Protein AF-A0A5J4ZF12-F1 (afdb_monomer_lite)

Radius of gyration: 21.11 Å; chains: 1; bounding box: 53×39×51 Å

Structure (mmCIF, N/CA/C/O backbone):
data_AF-A0A5J4ZF12-F1
#
_entry.id   AF-A0A5J4ZF12-F1
#
loop_
_atom_site.group_PDB
_atom_site.id
_atom_site.type_symbol
_atom_site.label_atom_id
_atom_site.label_alt_id
_atom_site.label_comp_id
_atom_site.label_asym_id
_atom_site.label_entity_id
_atom_site.label_seq_id
_atom_site.pdbx_PDB_ins_code
_atom_site.Cartn_x
_atom_site.Cartn_y
_atom_site.Cartn_z
_atom_site.occupancy
_atom_site.B_iso_or_equiv
_atom_site.auth_seq_id
_atom_site.auth_comp_id
_atom_site.auth_asym_id
_atom_site.auth_atom_id
_atom_site.pdbx_PDB_model_num
ATOM 1 N N . MET A 1 1 ? -0.974 2.288 -2.955 1.00 42.09 1 MET A N 1
ATOM 2 C CA . MET A 1 1 ? -1.111 1.295 -4.048 1.00 42.09 1 MET A CA 1
ATOM 3 C C . MET A 1 1 ? -2.000 1.738 -5.215 1.00 42.09 1 MET A C 1
ATOM 5 O O . MET A 1 1 ? -2.056 1.012 -6.190 1.00 42.09 1 MET A O 1
ATOM 9 N N . ALA A 1 2 ? -2.602 2.937 -5.208 1.00 46.31 2 ALA A N 1
ATOM 10 C CA . ALA A 1 2 ? -3.268 3.506 -6.394 1.00 46.31 2 ALA A CA 1
ATOM 11 C C . ALA A 1 2 ? -2.294 4.166 -7.403 1.00 46.31 2 ALA A C 1
ATOM 13 O O . ALA A 1 2 ? -2.725 4.710 -8.410 1.00 46.31 2 ALA A O 1
ATOM 14 N N . GLY A 1 3 ? -0.983 4.147 -7.119 1.00 51.94 3 GLY A N 1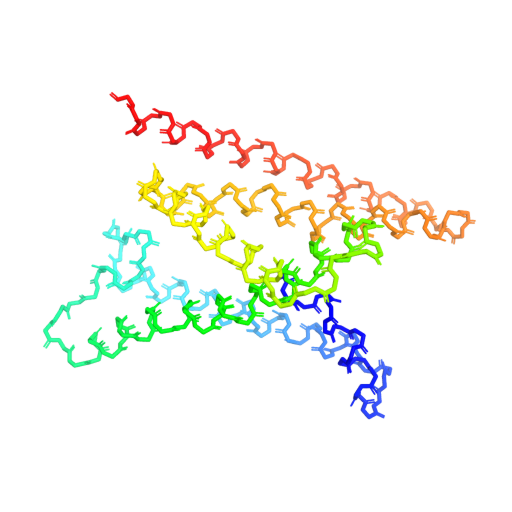
ATOM 15 C CA . GLY A 1 3 ? 0.055 4.816 -7.912 1.00 51.94 3 GLY A CA 1
ATOM 16 C C . GLY A 1 3 ? 0.398 4.110 -9.226 1.00 51.94 3 GLY A C 1
ATOM 17 O O . GLY A 1 3 ? 0.640 4.764 -10.230 1.00 51.94 3 GLY A O 1
ATOM 18 N N . HIS A 1 4 ? 0.380 2.775 -9.249 1.00 58.69 4 HIS A N 1
ATOM 19 C CA . HIS A 1 4 ? 0.923 2.008 -10.377 1.00 58.69 4 HIS A CA 1
ATOM 20 C C . HIS A 1 4 ? 0.157 2.215 -11.690 1.00 58.69 4 HIS A C 1
ATOM 22 O O . HIS A 1 4 ? 0.774 2.227 -12.749 1.00 58.69 4 HIS A O 1
ATOM 28 N N . SER A 1 5 ? -1.157 2.444 -11.631 1.00 55.12 5 SER A N 1
ATOM 29 C CA . SER A 1 5 ? -1.977 2.760 -12.809 1.00 55.12 5 SER A CA 1
ATOM 30 C C . SER A 1 5 ? -1.885 4.226 -13.239 1.00 55.12 5 SER A C 1
ATOM 32 O O . SER A 1 5 ? -2.131 4.543 -14.400 1.00 55.12 5 SER A O 1
ATOM 34 N N . VAL A 1 6 ? -1.512 5.134 -12.331 1.00 63.38 6 VAL A N 1
ATOM 35 C CA . VAL A 1 6 ? -1.336 6.560 -12.649 1.00 63.38 6 VAL A CA 1
ATOM 36 C C . VAL A 1 6 ? 0.095 6.898 -13.046 1.00 63.38 6 VAL A C 1
ATOM 38 O O . VAL A 1 6 ? 0.307 7.922 -13.681 1.00 63.38 6 VAL A O 1
ATOM 41 N N . PHE A 1 7 ? 1.076 6.046 -12.741 1.00 68.88 7 PHE A N 1
ATOM 42 C CA . PHE A 1 7 ? 2.478 6.252 -13.106 1.00 68.88 7 PHE A CA 1
ATOM 43 C C . PHE A 1 7 ? 2.702 6.481 -14.609 1.00 68.88 7 PHE A C 1
ATOM 45 O O . PHE A 1 7 ? 3.402 7.446 -14.922 1.00 68.88 7 PHE A O 1
ATOM 52 N N . PRO A 1 8 ? 2.070 5.724 -15.532 1.00 65.62 8 PRO A N 1
ATOM 53 C CA . PRO A 1 8 ? 2.167 6.003 -16.965 1.00 65.62 8 PRO A CA 1
ATOM 54 C C . PRO A 1 8 ? 1.526 7.342 -17.350 1.00 65.62 8 PRO A C 1
ATOM 56 O O . PRO A 1 8 ? 2.101 8.100 -18.126 1.00 65.62 8 PRO A O 1
ATOM 59 N N . ASN A 1 9 ? 0.370 7.677 -16.766 1.00 67.81 9 ASN A N 1
ATOM 60 C CA . ASN A 1 9 ? -0.319 8.947 -17.025 1.00 67.81 9 ASN A CA 1
ATOM 61 C C . ASN A 1 9 ? 0.473 10.159 -16.511 1.00 67.81 9 ASN A C 1
ATOM 63 O O . ASN A 1 9 ? 0.557 11.175 -17.196 1.00 67.81 9 ASN A O 1
ATOM 67 N N . ILE A 1 10 ? 1.086 10.048 -15.329 1.00 74.75 10 ILE A N 1
ATOM 68 C CA . ILE A 1 10 ? 1.960 11.075 -14.747 1.00 74.75 10 ILE A CA 1
ATOM 69 C C . ILE A 1 10 ? 3.237 11.227 -15.582 1.00 74.75 10 ILE A C 1
ATOM 71 O O . ILE A 1 10 ? 3.660 12.353 -15.822 1.00 74.75 10 ILE A O 1
ATOM 75 N N . TYR A 1 11 ? 3.826 10.123 -16.057 1.00 71.50 11 TYR A N 1
ATOM 76 C CA . TYR A 1 11 ? 4.976 10.163 -16.966 1.00 71.50 11 TYR A CA 1
ATOM 77 C C . TYR A 1 11 ? 4.620 10.869 -18.281 1.00 71.50 11 TYR A C 1
ATOM 79 O O . TYR A 1 11 ? 5.330 11.774 -18.705 1.00 71.50 11 TYR A O 1
ATOM 87 N N . SER A 1 12 ? 3.478 10.518 -18.882 1.00 72.69 12 SER A N 1
ATOM 88 C CA . SER A 1 12 ? 3.003 11.123 -20.132 1.00 72.69 12 SER A CA 1
ATOM 89 C C . SER A 1 12 ? 2.579 12.588 -19.986 1.00 72.69 12 SER A C 1
ATOM 91 O O . SER A 1 12 ? 2.599 13.320 -20.970 1.00 72.69 12 SER A O 1
ATOM 93 N N . SER A 1 13 ? 2.172 13.015 -18.787 1.00 78.50 13 SER A N 1
ATOM 94 C CA . SER A 1 13 ? 1.766 14.400 -18.502 1.00 78.50 13 SER A CA 1
ATOM 95 C C . SER A 1 13 ? 2.939 15.288 -18.068 1.00 78.50 13 SER A C 1
ATOM 97 O O . SER A 1 13 ? 2.760 16.488 -17.859 1.00 78.50 13 SER A O 1
ATOM 99 N N . MET A 1 14 ? 4.138 14.722 -17.890 1.00 77.50 14 MET A N 1
ATOM 100 C CA . MET A 1 14 ? 5.315 15.464 -17.451 1.00 77.50 14 MET A CA 1
ATOM 101 C C . MET A 1 14 ? 5.925 16.248 -18.615 1.00 77.50 14 MET A C 1
ATOM 103 O O . MET A 1 14 ? 6.244 15.681 -19.656 1.00 77.50 14 MET A O 1
ATOM 107 N N . LYS A 1 15 ? 6.149 17.554 -18.411 1.00 79.19 15 LYS A N 1
ATOM 108 C CA . LYS A 1 15 ? 6.807 18.423 -19.403 1.00 79.19 15 LYS A CA 1
ATOM 109 C C . LYS A 1 15 ? 8.216 17.932 -19.760 1.00 79.19 15 LYS A C 1
ATOM 111 O O . LYS A 1 15 ? 8.648 18.112 -20.891 1.00 79.19 15 LYS A O 1
ATOM 116 N N . GLU A 1 16 ? 8.909 17.304 -18.808 1.00 83.12 16 GLU A N 1
ATOM 117 C CA . GLU A 1 16 ? 10.254 16.763 -19.000 1.00 83.12 16 GLU A CA 1
ATOM 118 C C . GLU A 1 16 ? 10.376 15.357 -18.369 1.00 83.12 16 GLU A C 1
ATOM 120 O O . GLU A 1 16 ? 10.652 15.225 -17.173 1.00 83.12 16 GLU A O 1
ATOM 125 N N . PRO A 1 17 ? 10.145 14.278 -19.147 1.00 78.44 17 PRO A N 1
ATOM 126 C CA . PRO A 1 17 ? 10.067 12.907 -18.624 1.00 78.44 17 PRO A CA 1
ATOM 127 C C . PRO A 1 17 ? 11.384 12.361 -18.049 1.00 78.44 17 PRO A C 1
ATOM 129 O O . PRO A 1 17 ? 11.375 11.379 -17.306 1.00 78.44 17 PRO A O 1
ATOM 132 N N . SER A 1 18 ? 12.524 12.987 -18.359 1.00 77.75 18 SER A N 1
ATOM 133 C CA . SER A 1 18 ? 13.837 12.625 -17.805 1.00 77.75 18 SER A CA 1
ATOM 134 C C . SER A 1 18 ? 13.946 12.901 -16.300 1.00 77.75 18 SER A C 1
ATOM 136 O O . SER A 1 18 ? 14.711 12.227 -15.613 1.00 77.75 18 SER A O 1
ATOM 138 N N . GLN A 1 19 ? 13.150 13.833 -15.760 1.00 80.69 19 GLN A N 1
ATOM 139 C CA . GLN A 1 19 ? 13.135 14.166 -14.330 1.00 80.69 19 GLN A CA 1
ATOM 140 C C . GLN A 1 19 ? 12.225 13.248 -13.494 1.00 80.69 19 GLN A C 1
ATOM 142 O O . GLN A 1 19 ? 12.185 13.362 -12.266 1.00 80.69 19 GLN A O 1
ATOM 147 N N . TYR A 1 20 ? 11.515 12.311 -14.132 1.00 76.75 20 TYR A N 1
ATOM 148 C CA . TYR A 1 20 ? 10.555 11.415 -13.485 1.00 76.75 20 TYR A CA 1
ATOM 149 C C . TYR A 1 20 ? 11.107 10.684 -12.240 1.00 76.75 20 TYR A C 1
ATOM 151 O O . TYR A 1 20 ? 10.434 10.701 -11.204 1.00 76.75 20 TYR A O 1
ATOM 159 N N . PRO A 1 21 ? 12.331 10.107 -12.255 1.00 78.94 21 PRO A N 1
ATOM 160 C CA . PRO A 1 21 ? 12.884 9.430 -11.080 1.00 78.94 21 PRO A CA 1
ATOM 161 C C . PRO A 1 21 ? 13.130 10.380 -9.900 1.00 78.94 21 PRO A C 1
ATOM 163 O O . PRO A 1 21 ? 12.855 10.020 -8.757 1.00 78.94 21 PRO A O 1
ATOM 166 N N . SER A 1 22 ? 13.596 11.605 -10.167 1.00 77.69 22 SER A N 1
ATOM 167 C CA . SER A 1 22 ? 13.873 12.616 -9.138 1.00 77.69 22 SER A CA 1
ATOM 168 C C . SER A 1 22 ? 12.589 13.131 -8.487 1.00 77.69 22 SER A C 1
ATOM 170 O O . SER A 1 22 ? 12.534 13.291 -7.265 1.00 77.69 22 SER A O 1
ATOM 172 N N . VAL A 1 23 ? 11.531 13.336 -9.281 1.00 84.38 23 VAL A N 1
ATOM 173 C CA . VAL A 1 23 ? 10.207 13.738 -8.778 1.00 84.38 23 VAL A CA 1
ATOM 174 C C . VAL A 1 23 ? 9.597 12.631 -7.919 1.00 84.38 23 VAL A C 1
ATOM 176 O O . VAL A 1 23 ? 9.089 12.913 -6.831 1.00 84.38 23 VAL A O 1
ATOM 179 N N . LEU A 1 24 ? 9.688 11.370 -8.360 1.00 81.75 24 LEU A N 1
ATOM 180 C CA . LEU A 1 24 ? 9.241 10.226 -7.566 1.00 81.75 24 LEU A CA 1
ATOM 181 C C . LEU A 1 24 ? 9.999 10.135 -6.241 1.00 81.75 24 LEU A C 1
ATOM 183 O O . LEU A 1 24 ? 9.365 10.061 -5.191 1.00 81.75 24 LEU A O 1
ATOM 187 N N . LEU A 1 25 ? 11.335 10.180 -6.277 1.00 82.12 25 LEU A N 1
ATOM 188 C CA . LEU A 1 25 ? 12.165 10.073 -5.079 1.00 82.12 25 LEU A CA 1
ATOM 189 C C . LEU A 1 25 ? 11.843 11.185 -4.076 1.00 82.12 25 LEU A C 1
ATOM 191 O O . LEU A 1 25 ? 11.604 10.900 -2.904 1.00 82.12 25 LEU A O 1
ATOM 195 N N . THR A 1 26 ? 11.755 12.430 -4.545 1.00 84.06 26 THR A N 1
ATOM 196 C CA . THR A 1 26 ? 11.392 13.578 -3.702 1.00 84.06 26 THR A CA 1
ATOM 197 C C . THR A 1 26 ? 10.010 13.376 -3.083 1.00 84.06 26 THR A C 1
ATOM 199 O O . THR A 1 26 ? 9.855 13.493 -1.872 1.00 84.06 26 THR A O 1
ATOM 202 N N . SER A 1 27 ? 9.019 12.971 -3.883 1.00 83.31 27 SER A N 1
ATOM 203 C CA . SER A 1 27 ? 7.650 12.735 -3.406 1.00 83.31 27 SER A CA 1
ATOM 204 C C . SER A 1 27 ? 7.579 11.628 -2.349 1.00 83.31 27 SER A C 1
ATOM 206 O O . SER A 1 27 ? 6.869 11.769 -1.349 1.00 83.31 27 SER A O 1
ATOM 208 N N . PHE A 1 28 ? 8.322 10.532 -2.538 1.00 83.38 28 PHE A N 1
ATOM 209 C CA . PHE A 1 28 ? 8.395 9.435 -1.572 1.00 83.38 28 PHE A CA 1
ATOM 210 C C . PHE A 1 28 ? 9.081 9.860 -0.273 1.00 83.38 28 PHE A C 1
ATOM 212 O O . PHE A 1 28 ? 8.546 9.579 0.799 1.00 83.38 28 PHE A O 1
ATOM 219 N N . ILE A 1 29 ? 10.213 10.568 -0.352 1.00 85.25 29 ILE A N 1
ATOM 220 C CA . ILE A 1 29 ? 10.928 11.076 0.828 1.00 85.25 29 ILE A CA 1
ATOM 221 C C . ILE A 1 29 ? 10.043 12.054 1.602 1.00 85.25 29 ILE A C 1
ATOM 223 O O . ILE A 1 29 ? 9.867 11.901 2.810 1.00 85.25 29 ILE A O 1
ATOM 227 N N . THR A 1 30 ? 9.419 13.016 0.920 1.00 87.94 30 THR A N 1
ATOM 228 C CA . THR A 1 30 ? 8.506 13.972 1.557 1.00 87.94 30 THR A CA 1
ATOM 229 C C . THR A 1 30 ? 7.328 13.261 2.223 1.00 87.94 30 THR A C 1
ATOM 231 O O . THR A 1 30 ? 7.007 13.556 3.372 1.00 87.94 30 THR A O 1
ATOM 234 N N . SER A 1 31 ? 6.715 12.277 1.556 1.00 84.62 31 SER A N 1
ATOM 235 C CA . SER A 1 31 ? 5.614 11.495 2.138 1.00 84.62 31 SER A CA 1
ATOM 236 C C . SER A 1 31 ? 6.060 10.698 3.366 1.00 84.62 31 SER A C 1
ATOM 238 O O . SER A 1 31 ? 5.344 10.649 4.364 1.00 84.62 31 SER A O 1
ATOM 240 N N . MET A 1 32 ? 7.253 10.100 3.317 1.00 86.25 32 MET A N 1
ATOM 241 C CA . MET A 1 32 ? 7.833 9.342 4.426 1.00 86.25 32 MET A CA 1
ATOM 242 C C . MET A 1 32 ? 8.076 10.236 5.645 1.00 86.25 32 MET A C 1
ATOM 244 O O . MET A 1 32 ? 7.667 9.876 6.750 1.00 86.25 32 MET A O 1
ATOM 248 N N . LEU A 1 33 ? 8.647 11.427 5.445 1.00 90.38 33 LEU A N 1
ATOM 249 C CA . LEU A 1 33 ? 8.856 12.406 6.514 1.00 90.38 33 LEU A CA 1
ATOM 250 C C . LEU A 1 33 ? 7.533 12.873 7.125 1.00 90.38 33 LEU A C 1
ATOM 252 O O . LEU A 1 33 ? 7.402 12.903 8.347 1.00 90.38 33 LEU A O 1
ATOM 256 N N . LEU A 1 34 ? 6.534 13.181 6.292 1.00 86.69 34 LEU A N 1
ATOM 257 C CA . LEU A 1 34 ? 5.215 13.605 6.761 1.00 86.69 34 LEU A CA 1
ATOM 258 C C . LEU A 1 34 ? 4.521 12.508 7.575 1.00 86.69 34 LEU A C 1
ATOM 260 O O . LEU A 1 34 ? 4.053 12.774 8.681 1.00 86.69 34 LEU A O 1
ATOM 264 N N . TYR A 1 35 ? 4.475 11.270 7.075 1.00 82.06 35 TYR A N 1
ATOM 265 C CA . TYR A 1 35 ? 3.834 10.165 7.794 1.00 82.06 35 TYR A CA 1
ATOM 266 C C . TYR A 1 35 ? 4.570 9.796 9.080 1.00 82.06 35 TYR A C 1
ATOM 268 O O . TYR A 1 35 ? 3.923 9.548 10.098 1.00 82.06 35 TYR A O 1
ATOM 276 N N . THR A 1 36 ? 5.903 9.819 9.066 1.00 85.50 36 THR A N 1
ATOM 277 C CA . THR A 1 36 ? 6.714 9.574 10.264 1.00 85.50 36 THR A CA 1
ATOM 278 C C . THR A 1 36 ? 6.500 10.677 11.297 1.00 85.50 36 THR A C 1
ATOM 280 O O . THR A 1 36 ? 6.247 10.379 12.461 1.00 85.50 36 THR A O 1
ATOM 283 N N . GLY A 1 37 ? 6.514 11.946 10.876 1.00 87.38 37 GLY A N 1
ATOM 284 C CA . GLY A 1 37 ? 6.258 13.088 11.751 1.00 87.38 37 GLY A CA 1
ATOM 285 C C . GLY A 1 37 ? 4.873 13.027 12.394 1.00 87.38 37 GLY A C 1
ATOM 286 O O . GLY A 1 37 ? 4.753 13.157 13.609 1.00 87.38 37 GLY A O 1
ATOM 287 N N . VAL A 1 38 ? 3.831 12.737 11.608 1.00 84.44 38 VAL A N 1
ATOM 288 C CA . VAL A 1 38 ? 2.467 12.539 12.130 1.00 84.44 38 VAL A CA 1
ATOM 289 C C . VAL A 1 38 ? 2.411 11.365 13.111 1.00 84.44 38 VAL A C 1
ATOM 291 O O . VAL A 1 38 ? 1.760 11.479 14.147 1.00 84.44 38 VAL A O 1
ATOM 294 N N . GLY A 1 39 ? 3.112 10.263 12.828 1.00 80.31 39 GLY A N 1
ATOM 295 C CA . GLY A 1 39 ? 3.199 9.109 13.724 1.00 80.31 39 GLY A CA 1
ATOM 296 C C . GLY A 1 39 ? 3.856 9.444 15.066 1.00 80.31 39 GLY A C 1
ATOM 297 O O . GLY A 1 39 ? 3.295 9.127 16.114 1.00 80.31 39 GLY A O 1
ATOM 298 N N . ILE A 1 40 ? 4.998 10.139 15.042 1.00 83.56 40 ILE A N 1
ATOM 299 C CA . ILE A 1 40 ? 5.718 10.574 16.248 1.00 83.56 40 ILE A CA 1
ATOM 300 C C . ILE A 1 40 ? 4.854 11.540 17.062 1.00 83.56 40 ILE A C 1
ATOM 302 O O . ILE A 1 40 ? 4.643 11.317 18.253 1.00 83.56 40 ILE A O 1
ATOM 306 N N . CYS A 1 41 ? 4.296 12.575 16.429 1.00 81.75 41 CYS A N 1
ATOM 307 C CA . CYS A 1 41 ? 3.417 13.533 17.100 1.00 81.75 41 CYS A CA 1
ATOM 308 C C . CYS A 1 41 ? 2.173 12.854 17.690 1.00 81.75 41 CYS A C 1
ATOM 310 O O . CYS A 1 41 ? 1.788 13.148 18.819 1.00 81.75 41 CYS A O 1
ATOM 312 N N . GLY A 1 42 ? 1.561 11.918 16.958 1.00 73.50 42 GLY A N 1
ATOM 313 C CA . GLY A 1 42 ? 0.409 11.151 17.429 1.00 73.50 42 GLY A CA 1
ATOM 314 C C . GLY A 1 42 ? 0.736 10.280 18.644 1.00 73.50 42 GLY A C 1
ATOM 315 O O . GLY A 1 42 ? -0.038 10.256 19.601 1.00 73.50 42 GLY A O 1
ATOM 316 N N . PHE A 1 43 ? 1.897 9.618 18.643 1.00 74.94 43 PHE A N 1
ATOM 317 C CA . PHE A 1 43 ? 2.365 8.835 19.787 1.00 74.94 43 PHE A CA 1
ATOM 318 C C . PHE A 1 43 ? 2.657 9.720 21.006 1.00 74.94 43 PHE A C 1
ATOM 320 O O . PHE A 1 43 ? 2.214 9.404 22.106 1.00 74.94 43 PHE A O 1
ATOM 327 N N . LEU A 1 44 ? 3.330 10.860 20.815 1.00 77.94 44 LEU A N 1
ATOM 328 C CA . LEU A 1 44 ? 3.594 11.821 21.893 1.00 77.94 44 LEU A CA 1
ATOM 329 C C . LEU A 1 44 ? 2.300 12.408 22.483 1.00 77.94 44 LEU A C 1
ATOM 331 O O . LEU A 1 44 ? 2.235 12.662 23.681 1.00 77.94 44 LEU A O 1
ATOM 335 N N . MET A 1 45 ? 1.263 12.597 21.662 1.00 70.38 45 MET A N 1
ATOM 336 C CA . MET A 1 45 ? -0.008 13.196 22.080 1.00 70.38 45 MET A CA 1
ATOM 337 C C . MET A 1 45 ? -0.921 12.236 22.866 1.00 70.38 45 MET A C 1
ATOM 339 O O . MET A 1 45 ? -1.639 12.685 23.758 1.00 70.38 45 MET A O 1
ATOM 343 N N . PHE A 1 46 ? -0.926 10.935 22.551 1.00 67.25 46 PHE A N 1
ATOM 344 C CA . PHE A 1 46 ? -1.839 9.952 23.167 1.00 67.25 46 PHE A CA 1
ATOM 345 C C . PHE A 1 46 ? -1.145 8.890 24.039 1.00 67.25 46 PHE A C 1
ATOM 347 O O . PHE A 1 46 ? -1.819 8.161 24.776 1.00 67.25 46 PHE A O 1
ATOM 354 N N . GLY A 1 47 ? 0.186 8.804 23.985 1.00 69.06 47 GLY A N 1
ATOM 355 C CA . GLY A 1 47 ? 1.002 7.878 24.771 1.00 69.06 47 GLY A CA 1
ATOM 356 C C . GLY A 1 47 ? 0.573 6.411 24.632 1.00 69.06 47 GLY A C 1
ATOM 357 O O . GLY A 1 47 ? 0.083 5.970 23.589 1.00 69.06 47 GLY A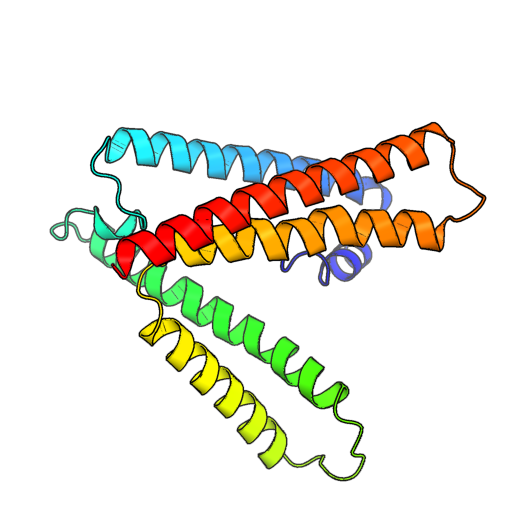 O 1
ATOM 358 N N . ASN A 1 48 ? 0.693 5.650 25.725 1.00 59.41 48 ASN A N 1
ATOM 359 C CA . ASN A 1 48 ? 0.317 4.228 25.791 1.00 59.41 48 ASN A CA 1
ATOM 360 C C . ASN A 1 48 ? -1.194 3.950 25.681 1.00 59.41 48 ASN A C 1
ATOM 362 O O . ASN A 1 48 ? -1.590 2.791 25.616 1.00 59.41 48 ASN A O 1
ATOM 366 N N . SER A 1 49 ? -2.052 4.976 25.647 1.00 56.19 49 SER A N 1
ATOM 367 C CA . SER A 1 49 ? -3.499 4.791 25.452 1.00 56.19 49 SER A CA 1
ATOM 368 C C . SER A 1 49 ? -3.907 4.769 23.975 1.00 56.19 49 SER A C 1
ATOM 370 O O . SER A 1 49 ? -5.099 4.706 23.684 1.00 56.19 49 SER A O 1
ATOM 372 N N . THR A 1 50 ? -2.954 4.832 23.033 1.00 58.09 50 THR A N 1
ATOM 373 C CA . THR A 1 50 ? -3.195 4.872 21.578 1.00 58.09 50 THR A CA 1
ATOM 374 C C . THR A 1 50 ? -4.001 3.661 21.091 1.00 58.09 50 THR A C 1
ATOM 376 O O . THR A 1 50 ? -3.489 2.550 21.006 1.00 58.09 50 THR A O 1
ATOM 379 N N . LYS A 1 51 ? -5.283 3.870 20.757 1.00 59.28 51 LYS A N 1
ATOM 380 C CA . LYS A 1 51 ? -6.113 2.862 20.079 1.00 59.28 51 LYS A CA 1
ATOM 381 C C . LYS A 1 51 ? -5.761 2.805 18.590 1.00 59.28 51 LYS A C 1
ATOM 383 O O . LYS A 1 51 ? -5.260 3.781 18.040 1.00 59.28 51 LYS A O 1
ATOM 388 N N . SER A 1 52 ? -6.113 1.704 17.920 1.00 57.38 52 SER A N 1
ATOM 389 C CA . SER A 1 52 ? -5.842 1.426 16.492 1.00 57.38 52 SER A CA 1
ATOM 390 C C . SER A 1 52 ? -6.307 2.511 15.506 1.00 57.38 52 SER A C 1
ATOM 392 O O . SER A 1 52 ? -5.947 2.485 14.333 1.00 57.38 52 SER A O 1
ATOM 394 N N . GLN A 1 53 ? -7.124 3.464 15.960 1.00 56.34 53 GLN A N 1
ATOM 395 C CA . GLN A 1 53 ? -7.500 4.664 15.223 1.00 56.34 53 GLN A CA 1
ATOM 396 C C . GLN A 1 53 ? -7.243 5.903 16.089 1.00 56.34 53 GLN A C 1
ATOM 398 O O . GLN A 1 53 ? -7.846 6.052 17.154 1.00 56.34 53 GLN A O 1
ATOM 403 N N . PHE A 1 54 ? -6.419 6.833 15.592 1.00 53.88 54 PHE A N 1
ATOM 404 C CA . PHE A 1 54 ? -6.118 8.115 16.252 1.00 53.88 54 PHE A CA 1
ATOM 405 C C . PHE A 1 54 ? -7.383 8.909 16.617 1.00 53.88 54 PHE A C 1
ATOM 407 O O . PHE A 1 54 ? -7.462 9.526 17.677 1.00 53.88 54 PHE A O 1
ATOM 414 N N . THR A 1 55 ? -8.413 8.846 15.769 1.00 56.53 55 THR A N 1
ATOM 415 C CA . THR A 1 55 ? -9.693 9.533 15.982 1.00 56.53 55 THR A CA 1
ATOM 416 C C . THR A 1 55 ? -10.454 9.023 17.212 1.00 56.53 55 THR A C 1
ATOM 418 O O . THR A 1 55 ? -11.176 9.799 17.833 1.00 56.53 55 THR A O 1
ATOM 421 N N . LEU A 1 56 ? -10.275 7.760 17.622 1.00 54.28 56 LEU A N 1
ATOM 422 C CA . LEU A 1 56 ? -10.995 7.196 18.771 1.00 54.28 56 LEU A CA 1
ATOM 423 C C . LEU A 1 56 ? -10.507 7.742 20.125 1.00 54.28 56 LEU A C 1
ATOM 425 O O . LEU A 1 56 ? -11.251 7.673 21.102 1.00 54.28 56 LEU A O 1
ATOM 429 N N . ASN A 1 57 ? -9.287 8.284 20.183 1.00 53.16 57 ASN A N 1
ATOM 430 C CA . ASN A 1 57 ? -8.706 8.877 21.392 1.00 53.16 57 ASN A CA 1
ATOM 431 C C . ASN A 1 57 ? -8.896 10.391 21.505 1.00 53.16 57 ASN A C 1
ATOM 433 O O . ASN A 1 57 ? -8.525 10.987 22.516 1.00 53.16 57 ASN A O 1
ATOM 437 N N . MET A 1 58 ? -9.465 11.038 20.487 1.00 57.03 58 MET A N 1
ATOM 438 C CA . MET A 1 58 ? -9.607 12.488 20.490 1.00 57.03 58 MET A CA 1
ATOM 439 C C . MET A 1 58 ? -10.698 12.932 21.490 1.00 57.03 58 MET A C 1
ATOM 441 O O . MET A 1 58 ? -11.810 12.393 21.464 1.00 57.03 58 MET A O 1
ATOM 445 N N . PRO A 1 59 ? -10.434 13.916 22.374 1.00 54.34 59 PRO A N 1
ATOM 446 C CA . PRO A 1 59 ? -11.422 14.391 23.338 1.00 54.34 59 PRO A CA 1
ATOM 447 C C . PRO A 1 59 ? -12.644 14.999 22.629 1.00 54.34 59 PRO A C 1
ATOM 449 O O . PRO A 1 59 ? -12.569 16.062 22.021 1.00 54.34 59 PRO A O 1
ATOM 452 N N . LYS A 1 60 ? -13.810 14.356 22.782 1.00 55.09 60 LYS A N 1
ATOM 453 C CA . LYS A 1 60 ? -15.092 14.664 22.101 1.00 55.09 60 LYS A CA 1
ATOM 454 C C . LYS A 1 60 ? -15.660 16.080 22.323 1.00 55.09 60 LYS A C 1
ATOM 456 O O . LYS A 1 60 ? -16.692 16.422 21.755 1.00 55.09 60 LYS A O 1
ATOM 461 N N . ARG A 1 61 ? -15.014 16.880 23.172 1.00 56.97 61 ARG A N 1
ATOM 462 C CA . ARG A 1 61 ? -15.466 18.189 23.663 1.00 56.97 61 ARG A CA 1
ATOM 463 C C . ARG A 1 61 ? -15.018 19.375 22.799 1.00 56.97 61 ARG A C 1
ATOM 465 O O . ARG A 1 61 ? -15.600 20.444 22.921 1.00 56.97 61 ARG A O 1
ATOM 472 N N . PHE A 1 62 ? -14.059 19.191 21.887 1.00 66.44 62 PHE A N 1
ATOM 473 C CA . PHE A 1 62 ? -13.602 20.254 20.983 1.00 66.44 62 PHE A CA 1
ATOM 474 C C . PHE A 1 62 ? -14.199 20.122 19.576 1.00 66.44 62 PHE A C 1
ATOM 476 O O . PHE A 1 62 ? -14.282 19.025 19.019 1.00 66.44 62 PHE A O 1
ATOM 483 N N . VAL A 1 63 ? -14.553 21.257 18.961 1.00 68.19 63 VAL A N 1
ATOM 484 C CA . VAL A 1 63 ? -15.071 21.328 17.578 1.00 68.19 63 VAL A CA 1
ATOM 485 C C . VAL A 1 63 ? -14.077 20.721 16.579 1.00 68.19 63 VAL A C 1
ATOM 487 O O . VAL A 1 63 ? -14.482 19.999 15.669 1.00 68.19 63 VAL A O 1
ATOM 490 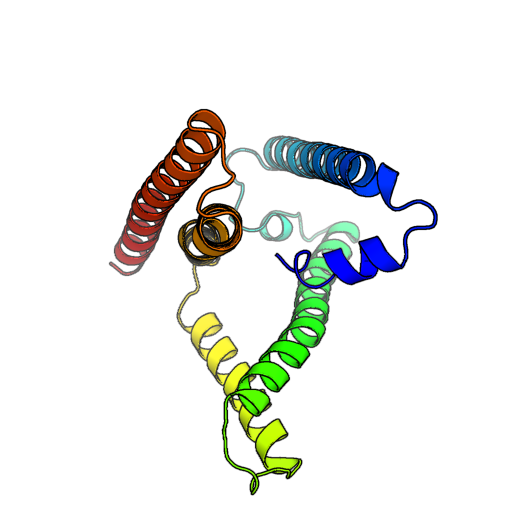N N . ALA A 1 64 ? -12.772 20.901 16.811 1.00 66.19 64 ALA A N 1
ATOM 491 C CA . ALA A 1 64 ? -11.711 20.283 16.017 1.00 66.19 64 ALA A CA 1
ATOM 492 C C . ALA A 1 64 ? -11.802 18.744 15.986 1.00 66.19 64 ALA A C 1
ATOM 494 O O . ALA A 1 64 ? -11.605 18.145 14.932 1.00 66.19 64 ALA A O 1
ATOM 495 N N . SER A 1 65 ? -12.179 18.092 17.095 1.00 65.31 65 SER A N 1
ATOM 496 C CA . SER A 1 65 ? -12.382 16.636 17.126 1.00 65.31 65 SER A CA 1
ATOM 497 C C . SER A 1 65 ? -13.617 16.188 16.359 1.00 65.31 65 SER A C 1
ATOM 499 O O . SER A 1 65 ? -13.589 15.126 15.744 1.00 65.31 65 SER A O 1
ATOM 501 N N . LYS A 1 66 ? -14.687 16.990 16.347 1.00 67.00 66 LYS A N 1
ATOM 502 C CA . LYS A 1 66 ? -15.864 16.713 15.511 1.00 67.00 66 LYS A CA 1
ATOM 503 C C . LYS A 1 66 ? -15.527 16.811 14.025 1.00 67.00 66 LYS A C 1
ATOM 505 O O . LYS A 1 66 ? -15.906 15.919 13.272 1.00 67.00 66 LYS A O 1
ATOM 510 N N . ILE A 1 67 ? -14.783 17.843 13.622 1.00 74.56 67 ILE A N 1
ATOM 511 C CA . ILE A 1 67 ? -14.335 18.015 12.234 1.00 74.56 67 ILE A CA 1
ATOM 512 C C . ILE A 1 67 ? -13.388 16.877 11.836 1.00 74.56 67 ILE A C 1
ATOM 514 O O . ILE A 1 67 ? -13.587 16.258 10.797 1.00 74.56 67 ILE A O 1
ATOM 518 N N . ALA A 1 68 ? -12.409 16.536 12.678 1.00 72.50 68 ALA A N 1
ATOM 519 C CA . ALA A 1 68 ? -11.496 15.426 12.417 1.00 72.50 68 ALA A CA 1
ATOM 520 C C . ALA A 1 68 ? -12.237 14.084 12.303 1.00 72.50 68 ALA A C 1
ATOM 522 O O . ALA A 1 68 ? -11.980 13.324 11.374 1.00 72.50 68 ALA A O 1
ATOM 523 N N . ALA A 1 69 ? -13.194 13.809 13.196 1.00 72.56 69 ALA A N 1
ATOM 524 C CA . ALA A 1 69 ? -14.005 12.597 13.134 1.00 72.56 69 ALA A CA 1
ATOM 525 C C . ALA A 1 69 ? -14.848 12.530 11.858 1.00 72.56 69 ALA A C 1
ATOM 527 O O . ALA A 1 69 ? -14.895 11.487 11.209 1.00 72.56 69 ALA A O 1
ATOM 528 N N . PHE A 1 70 ? -15.462 13.647 11.469 1.00 75.88 70 PHE A N 1
ATOM 529 C CA . PHE A 1 70 ? -16.212 13.731 10.224 1.00 75.88 70 PHE A CA 1
ATOM 530 C C . PHE A 1 70 ? -15.309 13.473 9.009 1.00 75.88 70 PHE A C 1
ATOM 532 O O . PHE A 1 70 ? -15.620 12.620 8.182 1.00 75.88 70 PHE A O 1
ATOM 539 N N . THR A 1 71 ? -14.138 14.111 8.940 1.00 74.75 71 THR A N 1
ATOM 540 C CA . THR A 1 71 ? -13.166 13.913 7.853 1.00 74.75 71 THR A CA 1
ATOM 541 C C . THR A 1 71 ? -12.654 12.473 7.776 1.00 74.75 71 THR A C 1
ATOM 543 O O . THR A 1 71 ? -12.540 11.928 6.677 1.00 74.75 71 THR A O 1
ATOM 546 N N . THR A 1 72 ? -12.398 11.819 8.915 1.00 75.06 72 THR A N 1
ATOM 547 C CA 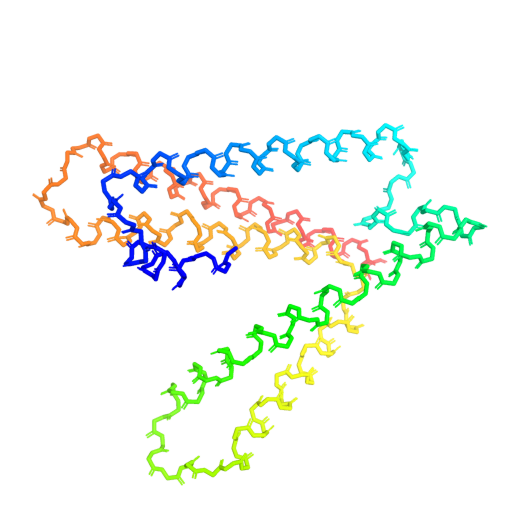. THR A 1 72 ? -11.990 10.404 8.962 1.00 75.06 72 THR A CA 1
ATOM 548 C C . THR A 1 72 ? -13.057 9.468 8.394 1.00 75.06 72 THR A C 1
ATOM 550 O O . THR A 1 72 ? -12.704 8.422 7.862 1.00 75.06 72 THR A O 1
ATOM 553 N N . VAL A 1 73 ? -14.342 9.829 8.462 1.00 77.19 73 VAL A N 1
ATOM 554 C CA . VAL A 1 73 ? -15.438 9.045 7.867 1.00 77.19 73 VAL A CA 1
ATOM 555 C C . VAL A 1 73 ? -15.625 9.381 6.387 1.00 77.19 73 VAL A C 1
ATOM 557 O O . VAL A 1 73 ? -15.778 8.482 5.563 1.00 77.19 73 VAL A O 1
ATOM 560 N N . VAL A 1 74 ? -15.558 10.662 6.020 1.00 78.31 74 VAL A N 1
ATOM 561 C CA . VAL A 1 74 ? -15.769 11.110 4.634 1.00 78.31 74 VAL A CA 1
ATOM 562 C C . VAL A 1 74 ? -14.642 10.652 3.708 1.00 78.31 74 VAL A C 1
ATOM 564 O O . VAL A 1 74 ? -14.903 10.213 2.589 1.00 78.31 74 VAL A O 1
ATOM 567 N N . ALA A 1 75 ? -13.385 10.703 4.156 1.00 79.69 75 ALA A N 1
ATOM 568 C CA . ALA A 1 75 ? -12.247 10.382 3.297 1.00 79.69 75 ALA A CA 1
ATOM 569 C C . ALA A 1 75 ? -12.259 8.924 2.772 1.00 79.69 75 ALA A C 1
ATOM 571 O O . ALA A 1 75 ? -12.035 8.734 1.572 1.00 79.69 75 ALA A O 1
ATOM 572 N N . PRO A 1 76 ? -12.537 7.890 3.591 1.00 80.06 76 PRO A N 1
ATOM 573 C CA . PRO A 1 76 ? -12.730 6.525 3.113 1.00 80.06 76 PRO A CA 1
ATOM 574 C C . PRO A 1 76 ? -13.937 6.361 2.194 1.00 80.06 76 PRO A C 1
ATOM 576 O O . PRO A 1 76 ? -13.810 5.643 1.212 1.00 80.06 76 PRO A O 1
ATOM 579 N N . ILE A 1 77 ? -15.067 7.031 2.456 1.00 81.12 77 ILE A N 1
ATOM 580 C CA . ILE A 1 77 ? -16.267 6.939 1.601 1.00 81.12 77 ILE A CA 1
ATOM 581 C C . ILE A 1 77 ? -15.941 7.416 0.183 1.00 81.12 77 ILE A C 1
ATOM 583 O O . ILE A 1 77 ? -16.191 6.704 -0.791 1.00 81.12 77 ILE A O 1
ATOM 587 N N . SER A 1 78 ? -15.300 8.580 0.063 1.00 80.94 78 SER A N 1
ATOM 588 C CA . SER A 1 78 ? -14.889 9.118 -1.235 1.00 80.94 78 SER A CA 1
ATOM 589 C C . SER A 1 78 ? -13.869 8.213 -1.930 1.00 80.94 78 SER A C 1
ATOM 591 O O . SER A 1 78 ? -13.999 7.922 -3.118 1.00 80.94 78 SER A O 1
ATOM 593 N N . LYS A 1 79 ? -12.869 7.705 -1.194 1.00 76.38 79 LYS A N 1
ATOM 594 C CA . LYS A 1 79 ? -11.883 6.758 -1.747 1.00 76.38 79 LYS A CA 1
ATOM 595 C C . LYS A 1 79 ? -12.528 5.447 -2.188 1.00 76.38 79 LYS A C 1
ATOM 597 O O . LYS A 1 79 ? -12.135 4.899 -3.215 1.00 76.38 79 LYS A O 1
ATOM 602 N N . TYR A 1 80 ? -13.510 4.953 -1.443 1.00 80.75 80 TYR A N 1
ATOM 603 C CA . TYR A 1 80 ? -14.236 3.733 -1.764 1.00 80.75 80 TYR A CA 1
ATOM 604 C C . TYR A 1 80 ? -15.023 3.892 -3.068 1.00 80.75 80 TYR A C 1
ATOM 606 O O . TYR A 1 80 ? -14.881 3.057 -3.957 1.00 80.75 80 TYR A O 1
ATOM 614 N N . ALA A 1 81 ? -15.744 5.005 -3.243 1.00 79.56 81 ALA A N 1
ATOM 615 C CA . ALA A 1 81 ? -16.466 5.307 -4.483 1.00 79.56 81 ALA A CA 1
ATOM 616 C C . ALA A 1 81 ? -15.538 5.363 -5.715 1.00 79.56 81 ALA A C 1
ATOM 618 O O . ALA A 1 81 ? -15.863 4.837 -6.782 1.00 79.56 81 ALA A O 1
ATOM 619 N N . LEU A 1 82 ? -14.348 5.947 -5.555 1.00 81.00 82 LEU A N 1
ATOM 620 C CA . LEU A 1 82 ? -13.342 5.996 -6.618 1.00 81.00 82 LEU A CA 1
ATOM 621 C C . LEU A 1 82 ? -12.707 4.628 -6.901 1.00 81.00 82 LEU A C 1
ATOM 623 O O . LEU A 1 82 ? -12.362 4.351 -8.043 1.00 81.00 82 LEU A O 1
ATOM 627 N N . THR A 1 83 ? -12.558 3.772 -5.887 1.00 80.50 83 THR A N 1
ATOM 628 C CA . THR A 1 83 ? -11.880 2.470 -6.019 1.00 80.50 83 THR A CA 1
ATOM 629 C C . THR A 1 83 ? -12.815 1.374 -6.527 1.00 80.50 83 THR A C 1
ATOM 631 O O . THR A 1 83 ? -12.387 0.522 -7.299 1.00 80.50 83 THR A O 1
ATOM 634 N N . ILE A 1 84 ? -14.099 1.391 -6.155 1.00 80.69 84 ILE A N 1
ATOM 635 C CA . ILE A 1 84 ? -15.054 0.353 -6.575 1.00 80.69 84 ILE A CA 1
ATOM 636 C C . ILE A 1 84 ? -15.336 0.395 -8.079 1.00 80.69 84 ILE A C 1
ATOM 638 O O . ILE A 1 84 ? -15.582 -0.638 -8.689 1.00 80.69 84 ILE A O 1
ATOM 642 N N . THR A 1 85 ? -15.259 1.579 -8.687 1.00 80.06 85 THR A N 1
ATOM 643 C CA . THR A 1 85 ? -15.525 1.784 -10.115 1.00 80.06 85 THR A CA 1
ATOM 644 C C . THR A 1 85 ? -14.553 1.004 -11.016 1.00 80.06 85 THR A C 1
ATOM 646 O O . THR A 1 85 ? -15.026 0.180 -11.798 1.00 80.06 85 THR A O 1
ATOM 649 N N . PRO A 1 86 ? -13.220 1.177 -10.916 1.00 78.69 86 PRO A N 1
ATOM 650 C CA . PRO A 1 86 ? -12.276 0.390 -11.708 1.00 78.69 86 PRO A CA 1
ATOM 651 C C 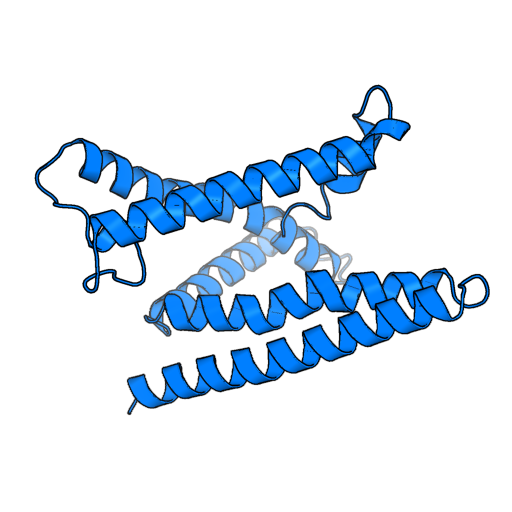. PRO A 1 86 ? -12.288 -1.100 -11.341 1.00 78.69 86 PRO A C 1
ATOM 653 O O . PRO A 1 86 ? -12.085 -1.932 -12.217 1.00 78.69 86 PRO A O 1
ATOM 656 N N . VAL A 1 87 ? -12.568 -1.456 -10.081 1.00 80.06 87 VAL A N 1
ATOM 657 C CA . VAL A 1 87 ? -12.703 -2.866 -9.667 1.00 80.06 87 VAL A CA 1
ATOM 658 C C . VAL A 1 87 ? -13.901 -3.529 -10.350 1.00 80.06 87 VAL A C 1
ATOM 660 O O . VAL A 1 87 ? -13.775 -4.639 -10.859 1.00 80.06 87 VAL A O 1
ATOM 663 N N . ALA A 1 88 ? -15.045 -2.842 -10.402 1.00 80.69 88 ALA A N 1
ATOM 664 C CA . ALA A 1 88 ? -16.231 -3.327 -11.097 1.00 80.69 88 ALA A CA 1
ATOM 665 C C . ALA A 1 88 ? -15.969 -3.484 -12.600 1.00 80.69 88 ALA A C 1
ATOM 667 O O . ALA A 1 88 ? -16.281 -4.533 -13.152 1.00 80.69 88 ALA A O 1
ATOM 668 N N . PHE A 1 89 ? -15.326 -2.499 -13.238 1.00 79.50 89 PHE A N 1
ATOM 669 C CA . PHE A 1 89 ? -14.966 -2.594 -14.655 1.00 79.50 89 PHE A CA 1
ATOM 670 C C . PHE A 1 89 ? -14.004 -3.751 -14.951 1.00 79.50 89 PHE A C 1
ATOM 672 O O . PHE A 1 89 ? -14.226 -4.481 -15.909 1.00 79.50 89 PHE A O 1
ATOM 679 N N . GLY A 1 90 ? -12.989 -3.974 -14.110 1.00 79.38 90 GLY A N 1
ATOM 680 C CA . GLY A 1 90 ? -12.081 -5.112 -14.280 1.00 79.38 90 GLY A CA 1
ATOM 681 C C . GLY A 1 90 ? -12.793 -6.463 -14.159 1.00 79.38 90 GLY A C 1
ATOM 682 O O . GLY A 1 90 ? -12.486 -7.391 -14.900 1.00 79.38 90 GLY A O 1
ATOM 683 N N . LEU A 1 91 ? -13.782 -6.578 -13.265 1.00 78.38 91 LEU A N 1
ATOM 684 C CA . LEU A 1 91 ? -14.580 -7.801 -13.145 1.00 78.38 91 LEU A CA 1
ATOM 685 C C . LEU A 1 91 ? -15.526 -7.992 -14.341 1.00 78.38 91 LEU A C 1
ATOM 687 O O . LEU A 1 91 ? -15.693 -9.114 -14.809 1.00 78.38 91 LEU A O 1
ATOM 691 N N . GLU A 1 92 ? -16.115 -6.906 -14.848 1.00 77.88 92 GLU A N 1
ATOM 692 C CA . GLU A 1 92 ? -16.937 -6.914 -16.065 1.00 77.88 92 GLU A CA 1
ATOM 693 C C . GLU A 1 92 ? -16.134 -7.354 -17.300 1.00 77.88 92 GLU A C 1
ATOM 695 O O . GLU A 1 92 ? -16.656 -8.102 -18.122 1.00 77.88 92 GLU A O 1
ATOM 700 N N . GLU A 1 93 ? -14.868 -6.943 -17.413 1.00 74.88 93 GLU A N 1
ATOM 701 C CA . GLU A 1 93 ? -13.979 -7.293 -18.531 1.00 74.88 93 GLU A CA 1
ATOM 702 C C . GLU A 1 93 ? -13.502 -8.755 -18.484 1.00 74.88 93 GLU A C 1
ATOM 704 O O . GLU A 1 93 ? -13.356 -9.401 -19.521 1.00 74.88 93 GLU A O 1
ATOM 709 N N . LEU A 1 94 ? -13.312 -9.311 -17.282 1.00 74.62 94 LEU A N 1
ATOM 710 C CA . LEU A 1 94 ? -12.947 -10.720 -17.094 1.00 74.62 94 LEU A CA 1
ATOM 711 C C . LEU A 1 94 ? -14.101 -11.693 -17.380 1.00 74.62 94 LEU A C 1
ATOM 713 O O . LEU A 1 94 ? -13.848 -12.887 -17.552 1.00 74.62 94 LEU A O 1
ATOM 717 N N . LEU A 1 95 ? -15.356 -11.227 -17.434 1.00 73.06 95 LEU A N 1
ATOM 718 C CA . LEU A 1 95 ? -16.493 -12.057 -17.831 1.00 73.06 95 LEU A CA 1
ATOM 719 C C . LEU A 1 95 ? -16.583 -12.124 -19.373 1.00 73.06 95 LEU A C 1
ATOM 721 O O . LEU A 1 95 ? -16.982 -11.151 -20.011 1.00 73.06 95 LEU A O 1
ATOM 725 N N . PRO A 1 96 ? -16.315 -13.284 -20.009 1.00 59.72 96 PRO A N 1
ATOM 726 C CA . PRO A 1 96 ? -16.170 -13.409 -21.465 1.00 59.72 96 PRO A CA 1
ATOM 727 C C . PRO A 1 96 ? -17.505 -13.383 -22.233 1.00 59.72 96 PRO A C 1
ATOM 729 O O . PRO A 1 96 ? -17.579 -13.734 -23.411 1.00 59.72 96 PRO A O 1
ATOM 732 N N . SER A 1 97 ? -18.607 -13.004 -21.593 1.00 55.56 97 SER A N 1
ATOM 733 C CA . SER A 1 97 ? -19.926 -13.086 -22.205 1.00 55.56 97 SER A CA 1
ATOM 734 C C . SER A 1 97 ? -20.250 -11.820 -22.992 1.00 55.56 97 SER A C 1
ATOM 736 O O . SER A 1 97 ? -20.846 -10.880 -22.464 1.00 55.56 97 SER A O 1
ATOM 738 N N . ALA A 1 98 ? -19.997 -11.880 -24.303 1.00 55.16 98 ALA A N 1
ATOM 739 C CA . ALA A 1 98 ? -20.487 -10.987 -25.364 1.00 55.16 98 ALA A CA 1
ATOM 740 C C . ALA A 1 98 ? -22.030 -10.799 -25.413 1.00 55.16 98 ALA A C 1
ATOM 742 O O . ALA A 1 98 ? -22.576 -10.281 -26.384 1.00 55.16 98 ALA A O 1
ATOM 743 N N . ARG A 1 99 ? -22.759 -11.213 -24.369 1.00 49.28 99 ARG A N 1
ATOM 744 C CA . ARG A 1 99 ? -24.220 -11.200 -24.255 1.00 49.28 99 ARG A CA 1
ATOM 745 C C . ARG A 1 99 ? -24.749 -10.434 -23.037 1.00 49.28 99 ARG A C 1
ATOM 747 O O . ARG A 1 99 ? -25.955 -10.256 -22.928 1.00 49.28 99 ARG A O 1
ATOM 754 N N . LEU A 1 100 ? -23.873 -9.956 -22.147 1.00 53.44 100 LEU A N 1
ATOM 755 C CA . LEU A 1 100 ? -24.237 -9.317 -20.871 1.00 53.44 100 LEU A CA 1
ATOM 756 C C . LEU A 1 100 ? -23.895 -7.815 -20.816 1.00 53.44 100 LEU A C 1
ATOM 758 O O . LEU A 1 100 ? -23.681 -7.246 -19.750 1.00 53.44 100 LEU A O 1
ATOM 762 N N . ARG A 1 101 ? -23.910 -7.134 -21.967 1.00 56.50 101 ARG A N 1
ATOM 763 C CA . ARG A 1 101 ? -23.837 -5.666 -22.065 1.00 56.50 101 ARG A CA 1
ATOM 764 C C . ARG A 1 101 ? -25.176 -5.031 -21.664 1.00 56.50 101 ARG A C 1
ATOM 766 O O . ARG A 1 101 ? -25.827 -4.367 -22.461 1.00 56.50 101 ARG A O 1
ATOM 773 N N . SER A 1 102 ? -25.628 -5.289 -20.443 1.00 63.78 102 SER A N 1
ATOM 774 C CA . SER A 1 102 ? -26.804 -4.647 -19.858 1.00 63.78 102 SER A CA 1
ATOM 775 C C . SER A 1 102 ? -26.395 -3.936 -18.580 1.00 63.78 102 SER A C 1
ATOM 777 O O . SER A 1 102 ? -25.674 -4.500 -17.756 1.00 63.78 102 SER A O 1
ATOM 779 N N . HIS A 1 103 ? -26.902 -2.715 -18.386 1.00 67.56 103 HIS A N 1
ATOM 780 C CA . HIS A 1 103 ? -26.750 -1.953 -17.143 1.00 67.56 103 HIS A CA 1
ATOM 781 C C . HIS A 1 103 ? -27.096 -2.785 -15.895 1.00 67.56 103 HIS A C 1
ATOM 783 O O . HIS A 1 103 ? -26.507 -2.570 -14.838 1.00 67.56 103 HIS A O 1
ATOM 789 N N . ALA A 1 104 ? -27.984 -3.778 -16.025 1.00 72.31 104 ALA A N 1
ATOM 790 C CA . ALA A 1 104 ? -28.349 -4.695 -14.950 1.00 72.31 104 ALA A CA 1
ATOM 791 C C . ALA A 1 104 ? -27.158 -5.502 -14.404 1.00 72.31 104 ALA A C 1
ATOM 793 O O . ALA A 1 104 ? -27.039 -5.667 -13.195 1.00 72.31 104 ALA A O 1
ATOM 794 N N . VAL A 1 105 ? -26.246 -5.964 -15.262 1.00 73.69 105 VAL A N 1
ATOM 795 C CA . VAL A 1 105 ? -25.096 -6.790 -14.852 1.00 73.69 105 VAL A CA 1
ATOM 796 C C . VAL A 1 105 ? -24.085 -5.952 -14.080 1.00 73.69 105 VAL A C 1
ATOM 798 O O . VAL A 1 105 ? -23.624 -6.369 -13.020 1.00 73.69 105 VAL A O 1
ATOM 801 N N . SER A 1 106 ? -23.815 -4.732 -14.554 1.00 73.38 106 SER A N 1
ATOM 802 C CA . SER A 1 106 ? -22.956 -3.779 -13.843 1.00 73.38 106 SER A CA 1
ATOM 803 C C . SER A 1 106 ? -23.527 -3.426 -12.467 1.00 73.38 106 SER A C 1
ATOM 805 O O . SER A 1 106 ? -22.806 -3.395 -11.470 1.00 73.38 106 SER A O 1
ATOM 807 N N . ILE A 1 107 ? -24.849 -3.231 -12.375 1.00 79.25 107 ILE A N 1
ATOM 808 C CA . ILE A 1 107 ? -25.533 -2.982 -11.098 1.00 79.25 107 ILE A CA 1
ATOM 809 C C . ILE A 1 107 ? -25.418 -4.196 -10.167 1.00 79.25 107 ILE A C 1
ATOM 811 O O . ILE A 1 107 ? -25.108 -4.022 -8.988 1.00 79.25 107 ILE A O 1
ATOM 815 N N . VAL A 1 108 ? -25.608 -5.420 -10.669 1.00 82.94 108 VAL A N 1
ATOM 816 C CA . VAL A 1 108 ? -25.470 -6.654 -9.875 1.00 82.94 108 VAL A CA 1
ATOM 817 C C . VAL A 1 108 ? -24.036 -6.836 -9.369 1.00 82.94 108 VAL A C 1
ATOM 819 O O . VAL A 1 108 ? -23.837 -7.105 -8.189 1.00 82.94 108 VAL A O 1
ATOM 822 N N . ILE A 1 109 ? -23.023 -6.618 -10.211 1.00 80.81 109 ILE A N 1
ATOM 823 C CA . ILE A 1 109 ? -21.612 -6.713 -9.808 1.00 80.81 109 ILE A CA 1
ATOM 824 C C . ILE A 1 109 ? -21.280 -5.677 -8.730 1.00 80.81 109 ILE A C 1
ATOM 826 O O . ILE A 1 109 ? -20.706 -6.013 -7.693 1.00 80.81 109 ILE A O 1
ATOM 830 N N . ARG A 1 110 ? -21.679 -4.416 -8.933 1.00 82.44 110 ARG A N 1
ATOM 831 C CA . ARG A 1 110 ? -21.436 -3.337 -7.963 1.00 82.44 110 ARG A CA 1
ATOM 832 C C . ARG A 1 110 ? -22.142 -3.597 -6.636 1.00 82.44 110 ARG A C 1
ATOM 834 O O . ARG A 1 110 ? -21.535 -3.422 -5.584 1.00 82.44 110 ARG A O 1
ATOM 841 N N . THR A 1 111 ? -23.399 -4.038 -6.665 1.00 84.31 111 THR A N 1
ATOM 842 C CA . THR A 1 111 ? -24.151 -4.366 -5.443 1.00 84.31 111 THR A CA 1
ATOM 843 C C . THR A 1 111 ? -23.560 -5.573 -4.718 1.00 84.31 111 THR A C 1
ATOM 845 O O . THR A 1 111 ? -23.376 -5.503 -3.506 1.00 84.31 111 THR A O 1
ATOM 848 N N . ALA A 1 112 ? -23.156 -6.628 -5.429 1.00 84.94 112 ALA A N 1
ATOM 849 C CA . ALA A 1 112 ? -22.466 -7.779 -4.842 1.00 84.94 112 ALA A CA 1
ATOM 850 C C . ALA A 1 112 ? -21.121 -7.393 -4.194 1.00 84.94 112 ALA A C 1
ATOM 852 O O . ALA A 1 112 ? -20.794 -7.863 -3.100 1.00 84.94 112 ALA A O 1
ATOM 853 N N . LEU A 1 113 ? -20.357 -6.488 -4.817 1.00 83.81 113 LEU A N 1
ATOM 854 C CA . LEU A 1 113 ? -19.132 -5.932 -4.233 1.00 83.81 113 LEU A CA 1
ATOM 855 C C . LEU A 1 113 ? -19.423 -5.161 -2.939 1.00 83.81 113 LEU A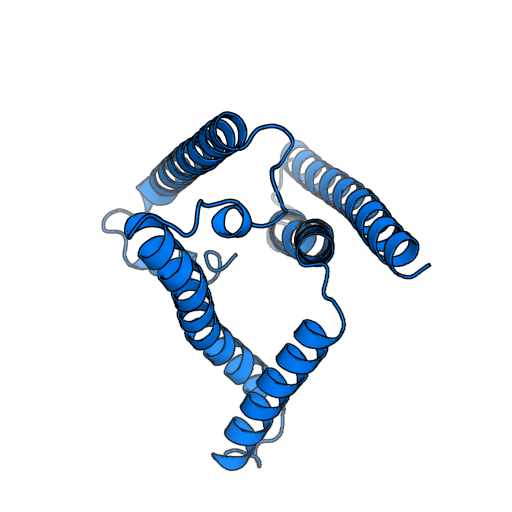 C 1
ATOM 857 O O . LEU A 1 113 ? -18.766 -5.395 -1.927 1.00 83.81 113 LEU A O 1
ATOM 861 N N . VAL A 1 114 ? -20.437 -4.292 -2.921 1.00 84.06 114 VAL A N 1
ATOM 862 C CA . VAL A 1 114 ? -20.813 -3.546 -1.706 1.00 84.06 114 VAL A CA 1
ATOM 863 C C . VAL A 1 114 ? -21.269 -4.490 -0.592 1.00 84.06 114 VAL A C 1
ATOM 865 O O . VAL A 1 114 ? -20.807 -4.361 0.542 1.00 84.06 114 VAL A O 1
ATOM 868 N N . ILE A 1 115 ? -22.117 -5.473 -0.910 1.00 85.50 115 ILE A N 1
ATOM 869 C CA . ILE A 1 115 ? -22.618 -6.461 0.056 1.00 85.50 115 ILE A CA 1
ATOM 870 C C . ILE A 1 115 ? -21.467 -7.289 0.633 1.00 85.50 115 ILE A C 1
ATOM 872 O O . ILE A 1 115 ? -21.382 -7.443 1.849 1.00 85.50 115 ILE A O 1
ATOM 876 N N . SER A 1 116 ? -20.546 -7.780 -0.200 1.00 83.19 116 SER A N 1
ATOM 877 C CA . SER A 1 116 ? -19.391 -8.541 0.293 1.00 83.19 116 SER A CA 1
ATOM 878 C C . SER A 1 116 ? -18.488 -7.690 1.190 1.00 83.19 116 SER A C 1
ATOM 880 O O . SER A 1 116 ? -18.077 -8.151 2.255 1.00 83.19 116 SER A O 1
ATOM 882 N N . THR A 1 117 ? -18.262 -6.419 0.836 1.00 82.75 117 THR A N 1
ATOM 883 C CA . THR A 1 117 ? -17.501 -5.488 1.687 1.00 82.75 117 THR A CA 1
ATOM 884 C C . THR A 1 117 ? -18.190 -5.275 3.040 1.00 82.75 117 THR A C 1
ATOM 886 O O . THR A 1 117 ? -17.524 -5.264 4.075 1.00 82.75 117 THR A O 1
ATOM 889 N N . LEU A 1 118 ? -19.521 -5.140 3.047 1.00 81.75 118 LEU A N 1
ATOM 890 C CA . LEU A 1 118 ? -20.317 -4.976 4.264 1.00 81.75 118 LEU A CA 1
ATOM 891 C C . LEU A 1 118 ? -20.227 -6.212 5.168 1.00 81.75 118 LEU A C 1
ATOM 893 O O . LEU A 1 118 ? -20.008 -6.071 6.367 1.00 81.75 118 LEU A O 1
ATOM 897 N N . ILE A 1 119 ? -20.333 -7.416 4.601 1.00 82.44 119 ILE A N 1
ATOM 898 C CA . ILE A 1 119 ? -20.198 -8.672 5.354 1.00 82.44 119 ILE A CA 1
ATOM 899 C C . ILE A 1 119 ? -18.819 -8.751 6.019 1.00 82.44 119 ILE A C 1
ATOM 901 O O . ILE A 1 119 ? -18.731 -9.034 7.214 1.00 82.44 119 ILE A O 1
ATOM 905 N N . VAL A 1 120 ? -17.743 -8.451 5.284 1.00 77.69 120 VAL A N 1
ATOM 906 C CA . VAL A 1 120 ? -16.377 -8.446 5.835 1.00 77.69 120 VAL A CA 1
ATOM 907 C C . VAL A 1 120 ? -16.239 -7.415 6.958 1.00 77.69 120 VAL A C 1
ATOM 909 O O . VAL A 1 120 ? -15.686 -7.732 8.012 1.00 77.69 120 VAL A O 1
ATOM 912 N N . ALA A 1 121 ? -16.786 -6.210 6.772 1.00 76.75 121 ALA A N 1
ATOM 913 C CA . ALA A 1 121 ? -16.762 -5.156 7.784 1.00 76.75 121 ALA A CA 1
ATOM 914 C C . ALA A 1 121 ? -17.517 -5.541 9.069 1.00 76.75 121 ALA A C 1
ATOM 916 O O . ALA A 1 121 ? -17.087 -5.170 10.159 1.00 76.75 121 ALA A O 1
ATOM 917 N N . LEU A 1 122 ? -18.616 -6.294 8.954 1.00 74.12 122 LEU A N 1
ATOM 918 C CA . LEU A 1 122 ? -19.403 -6.766 10.099 1.00 74.12 122 LEU A CA 1
ATOM 919 C C . LEU A 1 122 ? -18.774 -7.979 10.798 1.00 74.12 122 LEU A C 1
ATOM 921 O O . LEU A 1 122 ? -18.918 -8.128 12.008 1.00 74.12 122 LEU A O 1
ATOM 925 N N . THR A 1 123 ? -18.071 -8.833 10.053 1.00 68.69 123 THR A N 1
ATOM 926 C CA . THR A 1 123 ? -17.504 -10.085 10.580 1.00 68.69 123 THR A CA 1
ATOM 927 C C . THR A 1 123 ? -16.162 -9.859 11.281 1.00 68.69 123 THR A C 1
ATOM 929 O O . THR A 1 123 ? -15.810 -10.608 12.188 1.00 68.69 123 THR A O 1
ATOM 932 N N . VAL A 1 124 ? -15.403 -8.823 10.899 1.00 64.62 124 VAL A N 1
ATOM 933 C CA . VAL A 1 124 ? -14.066 -8.568 11.456 1.00 64.62 124 VAL A CA 1
ATOM 934 C C . VAL A 1 124 ? -13.996 -7.195 12.140 1.00 64.62 124 VAL A C 1
ATOM 936 O O . VAL A 1 124 ? -13.572 -6.217 11.524 1.00 64.62 124 VAL A O 1
ATOM 939 N N . PRO A 1 125 ? -14.333 -7.093 13.442 1.00 62.59 125 PRO A N 1
ATOM 940 C CA . PRO A 1 125 ? -14.259 -5.832 14.188 1.00 62.59 125 PRO A CA 1
ATOM 941 C C . PRO A 1 125 ? -12.813 -5.378 14.484 1.00 62.59 125 PRO A C 1
ATOM 943 O O . PRO A 1 125 ? -12.590 -4.303 15.045 1.00 62.59 125 PRO A O 1
ATOM 946 N N . TYR A 1 126 ? -11.802 -6.171 14.106 1.00 70.00 126 TYR A N 1
ATOM 947 C CA . TYR A 1 126 ? -10.386 -5.898 14.361 1.00 70.00 126 TYR A CA 1
ATOM 948 C C . TYR A 1 126 ? -9.710 -5.218 13.165 1.00 70.00 126 TYR A C 1
ATOM 950 O O . TYR A 1 126 ? -8.932 -5.834 12.437 1.00 70.00 126 TYR A O 1
ATOM 958 N N . PHE A 1 127 ? -9.976 -3.921 12.999 1.00 71.69 127 PHE A N 1
ATOM 959 C CA . PHE A 1 127 ? -9.385 -3.091 11.940 1.00 71.69 127 PHE A CA 1
ATOM 960 C C . PHE A 1 127 ? -7.854 -3.228 11.844 1.00 71.69 127 PHE A C 1
ATOM 962 O O . PHE A 1 127 ? -7.306 -3.352 10.753 1.00 71.69 127 PHE A O 1
ATOM 969 N N . ASP A 1 128 ? -7.178 -3.263 12.992 1.00 69.75 128 ASP A N 1
ATOM 970 C CA . ASP A 1 128 ? -5.721 -3.388 13.100 1.00 69.75 128 ASP A CA 1
ATOM 971 C C . ASP A 1 128 ? -5.189 -4.691 12.483 1.00 69.75 128 ASP A C 1
ATOM 973 O O . ASP A 1 128 ? -4.310 -4.675 11.624 1.00 69.75 128 ASP A O 1
ATOM 977 N N . SER A 1 129 ? -5.796 -5.822 12.845 1.00 74.94 129 SER A N 1
ATOM 978 C CA . SER A 1 129 ? -5.384 -7.141 12.366 1.00 74.94 129 SER A CA 1
ATOM 979 C C . SER A 1 129 ? -5.644 -7.310 10.865 1.00 74.94 129 SER A C 1
ATOM 981 O O . SER A 1 129 ? -4.816 -7.884 10.161 1.00 74.94 129 SER A O 1
ATOM 983 N N . VAL A 1 130 ? -6.756 -6.767 10.355 1.00 76.81 130 VAL A N 1
ATOM 984 C CA . VAL A 1 130 ? -7.065 -6.769 8.914 1.00 76.81 130 VAL A CA 1
ATOM 985 C C . VAL A 1 130 ? -6.082 -5.893 8.145 1.00 76.81 130 VAL A C 1
ATOM 987 O O . VAL A 1 130 ? -5.562 -6.317 7.115 1.00 76.81 130 VAL A O 1
ATOM 990 N N . MET A 1 131 ? -5.775 -4.694 8.648 1.00 81.12 131 MET A N 1
ATOM 991 C CA . MET A 1 131 ? -4.778 -3.812 8.036 1.00 81.12 131 MET A CA 1
ATOM 992 C C . MET A 1 131 ? -3.386 -4.452 8.030 1.00 81.12 131 MET A C 1
ATOM 994 O O . MET A 1 131 ? -2.695 -4.377 7.015 1.00 81.12 131 MET A O 1
ATOM 998 N N . ALA A 1 132 ? -2.995 -5.131 9.113 1.00 81.31 132 ALA A N 1
ATOM 999 C CA . ALA A 1 132 ? -1.734 -5.864 9.195 1.00 81.31 132 ALA A CA 1
ATOM 1000 C C . ALA A 1 132 ? -1.675 -7.030 8.195 1.00 81.31 132 ALA A C 1
ATOM 1002 O O . ALA A 1 132 ? -0.648 -7.235 7.546 1.00 81.31 132 ALA A O 1
ATOM 1003 N N . LEU A 1 133 ? -2.777 -7.764 8.016 1.00 81.88 133 LEU A N 1
ATOM 1004 C CA . LEU A 1 133 ? -2.873 -8.856 7.045 1.00 81.88 133 LEU A CA 1
ATOM 1005 C C . LEU A 1 133 ? -2.803 -8.340 5.600 1.00 81.88 133 LEU A C 1
ATOM 1007 O O . LEU A 1 133 ? -1.992 -8.815 4.809 1.00 81.88 133 LEU A O 1
ATOM 1011 N N . ILE A 1 134 ? -3.605 -7.325 5.264 1.00 84.50 134 ILE A N 1
ATOM 1012 C CA . ILE A 1 134 ? -3.591 -6.676 3.943 1.00 84.50 134 ILE A CA 1
ATOM 1013 C C . ILE A 1 134 ? -2.197 -6.105 3.651 1.00 84.50 134 ILE A C 1
ATOM 1015 O O . ILE A 1 134 ? -1.673 -6.281 2.552 1.00 84.50 134 ILE A O 1
ATOM 1019 N N . GLY A 1 135 ? -1.580 -5.458 4.642 1.00 81.62 135 GLY A N 1
ATOM 1020 C CA . GLY A 1 135 ? -0.226 -4.918 4.572 1.00 81.62 135 GLY A CA 1
ATOM 1021 C C . GLY A 1 135 ? 0.828 -5.987 4.291 1.00 81.62 135 GLY A C 1
ATOM 1022 O O . GLY A 1 135 ? 1.604 -5.883 3.348 1.00 81.62 135 GLY A O 1
ATOM 1023 N N . SER A 1 136 ? 0.849 -7.037 5.102 1.00 84.50 136 SER A N 1
ATOM 1024 C CA . SER A 1 136 ? 1.873 -8.079 5.008 1.00 84.50 136 SER A CA 1
ATOM 1025 C C . SER A 1 136 ? 1.711 -8.983 3.787 1.00 84.50 136 SER A C 1
ATOM 1027 O O . SER A 1 136 ? 2.715 -9.363 3.194 1.00 84.50 136 SER A O 1
ATOM 1029 N N . LEU A 1 137 ? 0.488 -9.307 3.364 1.00 84.00 137 LEU A N 1
ATOM 1030 C CA . LEU A 1 137 ? 0.247 -10.152 2.189 1.00 84.00 137 LEU A CA 1
ATOM 1031 C C . LEU A 1 137 ? 0.192 -9.336 0.901 1.00 84.00 137 LEU A C 1
ATOM 1033 O O . LEU A 1 137 ? 1.055 -9.461 0.034 1.00 84.00 137 LEU A O 1
ATOM 1037 N N . LEU A 1 138 ? -0.835 -8.496 0.767 1.00 84.00 138 LEU A N 1
ATOM 1038 C CA . LEU A 1 138 ? -1.189 -7.882 -0.511 1.00 84.00 138 LEU A CA 1
ATOM 1039 C C . LEU A 1 138 ? -0.203 -6.780 -0.901 1.00 84.00 138 LEU A C 1
ATOM 1041 O O . LEU A 1 138 ? 0.193 -6.707 -2.064 1.00 84.00 138 LEU A O 1
ATOM 1045 N N . VAL A 1 139 ? 0.233 -5.945 0.052 1.00 84.00 139 VAL A N 1
ATOM 1046 C CA . VAL A 1 139 ? 1.218 -4.891 -0.250 1.00 84.00 139 VAL A CA 1
ATOM 1047 C C . VAL A 1 139 ? 2.571 -5.510 -0.584 1.00 84.00 139 VAL A C 1
ATOM 1049 O O . VAL A 1 139 ? 3.156 -5.125 -1.589 1.00 84.00 139 VAL A O 1
ATOM 1052 N N . MET A 1 140 ? 3.061 -6.486 0.190 1.00 84.81 140 MET A N 1
ATOM 1053 C CA . MET A 1 140 ? 4.352 -7.130 -0.104 1.00 84.81 140 MET A CA 1
ATOM 1054 C C . MET A 1 140 ? 4.338 -7.837 -1.463 1.00 84.81 140 MET A C 1
ATOM 1056 O O . MET A 1 140 ? 5.285 -7.703 -2.240 1.00 84.81 140 MET A O 1
ATOM 1060 N N . LEU A 1 141 ? 3.242 -8.526 -1.793 1.00 83.62 141 LEU A N 1
ATOM 1061 C CA . LEU A 1 141 ? 3.101 -9.208 -3.074 1.00 83.62 141 LEU A CA 1
ATOM 1062 C C . LEU A 1 141 ? 3.103 -8.221 -4.245 1.00 83.62 141 LEU A C 1
ATOM 1064 O O . LEU A 1 141 ? 3.868 -8.392 -5.188 1.00 83.62 141 LEU A O 1
ATOM 1068 N N . VAL A 1 142 ? 2.293 -7.164 -4.186 1.00 83.25 142 VAL A N 1
ATOM 1069 C CA . VAL A 1 142 ? 2.134 -6.232 -5.314 1.00 83.25 142 VAL A CA 1
ATOM 1070 C C . VAL A 1 142 ? 3.272 -5.211 -5.402 1.00 83.25 142 VAL A C 1
ATOM 1072 O O . VAL A 1 142 ? 3.641 -4.815 -6.502 1.00 83.25 142 VAL A O 1
ATOM 1075 N N . ALA A 1 143 ? 3.831 -4.763 -4.276 1.00 82.00 143 ALA A N 1
ATOM 1076 C CA . ALA A 1 143 ? 4.835 -3.698 -4.254 1.00 82.00 143 ALA A CA 1
ATOM 1077 C C . ALA A 1 143 ? 6.280 -4.208 -4.336 1.00 82.00 143 ALA A C 1
ATOM 1079 O O . ALA A 1 143 ? 7.134 -3.474 -4.825 1.00 82.00 143 ALA A O 1
ATOM 1080 N N . LEU A 1 144 ? 6.569 -5.430 -3.867 1.00 81.62 144 LEU A N 1
ATOM 1081 C CA . LEU A 1 144 ? 7.926 -5.992 -3.889 1.00 81.62 144 LEU A CA 1
ATOM 1082 C C . LEU A 1 144 ? 8.036 -7.174 -4.848 1.00 81.62 144 LEU A C 1
ATOM 1084 O O . LEU A 1 144 ? 8.887 -7.161 -5.738 1.00 81.62 144 LEU A O 1
ATOM 1088 N N . ILE A 1 145 ? 7.177 -8.184 -4.692 1.00 83.00 145 ILE A N 1
ATOM 1089 C CA . ILE A 1 145 ? 7.320 -9.452 -5.420 1.00 83.00 145 ILE A CA 1
ATOM 1090 C C . ILE A 1 145 ? 6.969 -9.272 -6.900 1.00 83.00 145 ILE A C 1
ATOM 1092 O O . ILE A 1 145 ? 7.769 -9.619 -7.765 1.00 83.00 145 ILE A O 1
ATOM 1096 N N . PHE A 1 146 ? 5.813 -8.681 -7.200 1.00 83.06 146 PHE A N 1
ATOM 1097 C CA . PHE A 1 146 ? 5.315 -8.498 -8.562 1.00 83.06 146 PHE A CA 1
ATOM 1098 C C . PHE A 1 146 ? 6.249 -7.662 -9.459 1.00 83.06 146 PHE A C 1
ATOM 1100 O O . PHE A 1 146 ? 6.641 -8.170 -10.509 1.00 83.06 146 PHE A O 1
ATOM 1107 N N . PRO A 1 147 ? 6.693 -6.441 -9.088 1.00 80.44 147 PRO A N 1
ATOM 1108 C CA . PRO A 1 147 ? 7.598 -5.667 -9.938 1.00 80.44 147 PRO A CA 1
ATOM 1109 C C . PRO A 1 147 ? 8.959 -6.346 -10.105 1.00 80.44 147 PRO A C 1
ATOM 1111 O O . PRO A 1 147 ? 9.512 -6.309 -11.200 1.00 80.44 147 PRO A O 1
ATOM 1114 N N . SER A 1 148 ? 9.476 -7.010 -9.065 1.00 81.56 148 SER A N 1
ATOM 1115 C CA . SER A 1 148 ? 10.747 -7.743 -9.147 1.00 81.56 148 SER A CA 1
ATOM 1116 C C . SER A 1 148 ? 10.643 -8.953 -10.081 1.00 81.56 148 SER A C 1
ATOM 1118 O O . SER A 1 148 ? 11.546 -9.193 -10.883 1.00 81.56 148 SER A O 1
ATOM 1120 N N . ALA A 1 149 ? 9.525 -9.684 -10.029 1.00 82.38 149 ALA A N 1
ATOM 1121 C CA . ALA A 1 149 ? 9.249 -10.808 -10.919 1.00 82.38 149 ALA A CA 1
ATOM 1122 C C . ALA A 1 149 ? 9.051 -10.350 -12.373 1.00 82.38 149 ALA A C 1
ATOM 1124 O O . ALA A 1 149 ? 9.647 -10.926 -13.284 1.00 82.38 149 ALA A O 1
ATOM 1125 N N . CYS A 1 150 ? 8.280 -9.281 -12.601 1.00 82.25 150 CYS A N 1
ATOM 1126 C CA . CYS A 1 150 ? 8.098 -8.697 -13.930 1.00 82.25 150 CYS A CA 1
ATOM 1127 C C . CYS A 1 150 ? 9.416 -8.167 -14.507 1.00 82.25 150 CYS A C 1
ATOM 1129 O O . CYS A 1 150 ? 9.703 -8.414 -15.674 1.00 82.25 150 CYS A O 1
ATOM 1131 N N . TYR A 1 151 ? 10.242 -7.490 -13.703 1.00 82.50 151 TYR A N 1
ATOM 1132 C CA . TYR A 1 151 ? 11.548 -6.988 -14.137 1.00 82.50 151 TYR A CA 1
ATOM 1133 C C . TYR A 1 151 ? 12.476 -8.126 -14.582 1.00 82.50 151 TYR A C 1
ATOM 1135 O O . TYR A 1 151 ? 13.097 -8.039 -15.642 1.00 82.50 151 TYR A O 1
ATOM 1143 N N . LEU A 1 152 ? 12.511 -9.226 -13.820 1.00 82.50 152 LEU A N 1
ATOM 1144 C CA . LEU A 1 152 ? 13.297 -10.410 -14.166 1.00 82.50 152 LEU A CA 1
ATOM 1145 C C . LEU A 1 152 ? 12.762 -11.120 -15.420 1.00 82.50 152 LEU A C 1
ATOM 1147 O O . LEU A 1 152 ? 13.551 -11.556 -16.255 1.00 82.50 152 LEU A O 1
ATOM 1151 N N . SER A 1 153 ? 11.437 -11.215 -15.565 1.00 81.62 153 SER A N 1
ATOM 1152 C CA . SER A 1 153 ? 10.788 -11.876 -16.703 1.00 81.62 153 SER A CA 1
ATOM 1153 C C . SER A 1 153 ? 10.935 -11.083 -18.008 1.00 81.62 153 SER A C 1
ATOM 1155 O O . SER A 1 153 ? 11.211 -11.675 -19.047 1.00 81.62 153 SER A O 1
ATOM 1157 N N . ILE A 1 154 ? 10.823 -9.750 -17.961 1.00 83.19 154 ILE A N 1
ATOM 1158 C CA . ILE A 1 154 ? 10.922 -8.873 -19.141 1.00 83.19 154 ILE A CA 1
ATOM 1159 C C . ILE A 1 154 ? 12.371 -8.724 -19.623 1.00 83.19 154 ILE A C 1
ATOM 1161 O O . ILE A 1 154 ? 12.621 -8.686 -20.826 1.00 83.19 154 ILE A O 1
ATOM 1165 N N . HIS A 1 155 ? 13.343 -8.651 -18.708 1.00 78.38 155 HIS A N 1
ATOM 1166 C CA . HIS A 1 155 ? 14.759 -8.467 -19.052 1.00 78.38 155 HIS A CA 1
ATOM 1167 C C . HIS A 1 155 ? 15.579 -9.764 -19.004 1.00 78.38 155 HIS A C 1
ATOM 1169 O O . HIS A 1 155 ? 16.812 -9.721 -18.901 1.00 78.38 155 HIS A O 1
ATOM 1175 N N . HIS A 1 156 ? 14.916 -10.919 -19.101 1.00 68.00 156 HIS A N 1
ATOM 1176 C CA . HIS A 1 156 ? 15.562 -12.226 -19.086 1.00 68.00 156 HIS A CA 1
ATOM 1177 C C . HIS A 1 156 ? 16.659 -12.299 -20.171 1.00 68.00 156 HIS A C 1
ATOM 1179 O O . HIS A 1 156 ? 16.377 -12.251 -21.366 1.00 68.00 156 HIS A O 1
ATOM 1185 N N . GLY A 1 157 ? 17.930 -12.347 -19.750 1.00 67.81 157 GLY A N 1
ATOM 1186 C CA . GLY A 1 157 ? 19.106 -12.412 -20.634 1.00 67.81 157 GLY A CA 1
ATOM 1187 C C . GLY A 1 157 ? 19.902 -11.111 -20.841 1.00 67.81 157 GLY A C 1
ATOM 1188 O O . GLY A 1 157 ? 21.000 -11.174 -21.384 1.00 67.81 157 GLY A O 1
ATOM 1189 N N . ARG A 1 158 ? 19.418 -9.944 -20.386 1.00 72.31 158 ARG A N 1
ATOM 1190 C CA . ARG A 1 158 ? 20.147 -8.650 -20.464 1.00 72.31 158 ARG A CA 1
ATOM 1191 C C . ARG A 1 158 ? 20.605 -8.096 -19.108 1.00 72.31 158 ARG A C 1
ATOM 1193 O O . ARG A 1 158 ? 21.183 -7.015 -19.052 1.00 72.31 158 ARG A O 1
ATOM 1200 N N . LEU A 1 159 ? 20.328 -8.814 -18.023 1.00 74.38 159 LEU A N 1
ATOM 1201 C CA . LEU A 1 159 ? 20.552 -8.356 -16.652 1.00 74.38 159 LEU A CA 1
ATOM 1202 C C . LEU A 1 159 ? 21.931 -8.755 -16.124 1.00 74.38 159 LEU A C 1
ATOM 1204 O O . LEU A 1 159 ? 22.385 -9.888 -16.298 1.00 74.38 159 LEU A O 1
ATOM 1208 N N . THR A 1 160 ? 22.566 -7.846 -15.386 1.00 82.50 160 THR A N 1
ATOM 1209 C CA . THR A 1 160 ? 23.802 -8.143 -14.653 1.00 82.50 160 THR A CA 1
ATOM 1210 C C . THR A 1 160 ? 23.503 -9.105 -13.500 1.00 82.50 160 THR A C 1
ATOM 1212 O O . THR A 1 160 ? 22.479 -8.971 -12.829 1.00 82.50 160 THR A O 1
ATOM 1215 N N . LYS A 1 161 ? 24.427 -10.027 -13.185 1.00 82.88 161 LYS A N 1
ATOM 1216 C CA . LYS A 1 161 ? 24.290 -10.958 -12.042 1.00 82.88 161 LYS A CA 1
ATOM 1217 C C . LYS A 1 161 ? 23.948 -10.241 -10.723 1.00 82.88 161 LYS A C 1
ATOM 1219 O O . LYS A 1 161 ? 23.170 -10.764 -9.933 1.00 82.88 161 LYS A O 1
ATOM 1224 N N . LEU A 1 162 ? 24.463 -9.022 -10.521 1.00 83.31 162 LEU A N 1
ATOM 1225 C CA . LEU A 1 162 ? 24.126 -8.166 -9.376 1.00 83.31 162 LEU A CA 1
ATOM 1226 C C . LEU A 1 162 ? 22.653 -7.728 -9.358 1.00 83.31 162 LEU A C 1
ATOM 1228 O O . LEU A 1 162 ? 22.018 -7.816 -8.315 1.00 83.31 162 LEU A O 1
ATOM 1232 N N . GLN A 1 163 ? 22.088 -7.301 -10.492 1.00 82.50 163 GLN A N 1
ATOM 1233 C CA . GLN A 1 163 ? 20.678 -6.890 -10.570 1.00 82.50 163 GLN A CA 1
ATOM 1234 C C . GLN A 1 163 ? 19.746 -8.070 -10.285 1.00 82.50 163 GLN A C 1
ATOM 1236 O O . GLN A 1 163 ? 18.803 -7.939 -9.508 1.00 82.50 163 GLN A O 1
ATOM 1241 N N . ILE A 1 164 ? 20.063 -9.243 -10.844 1.00 84.25 164 ILE A N 1
ATOM 1242 C CA . ILE A 1 164 ? 19.328 -10.484 -10.573 1.00 84.25 164 ILE A CA 1
ATOM 1243 C C . ILE A 1 164 ? 19.411 -10.834 -9.081 1.00 84.25 164 ILE A C 1
ATOM 1245 O O . ILE A 1 164 ? 18.386 -11.100 -8.456 1.00 84.25 164 ILE A O 1
ATOM 1249 N N . SER A 1 165 ? 20.610 -10.774 -8.489 1.00 87.31 165 SER A N 1
ATOM 1250 C CA . SER A 1 165 ? 20.812 -11.049 -7.063 1.00 87.31 165 SER A CA 1
ATOM 1251 C C . SER A 1 165 ? 20.005 -10.107 -6.165 1.00 87.31 165 SER A C 1
ATOM 1253 O O . SER A 1 165 ? 19.419 -10.561 -5.186 1.00 87.31 165 SER A O 1
ATOM 1255 N N . VAL A 1 166 ? 19.945 -8.811 -6.490 1.00 87.75 166 VAL A N 1
ATOM 1256 C CA . VAL A 1 166 ? 19.168 -7.820 -5.728 1.00 87.75 166 VAL A CA 1
ATOM 1257 C C . VAL A 1 166 ? 17.666 -8.089 -5.842 1.00 87.75 166 VAL A C 1
ATOM 1259 O O . VAL A 1 166 ? 16.976 -8.085 -4.826 1.00 87.75 166 VAL A O 1
ATOM 1262 N N . CYS A 1 167 ? 17.148 -8.387 -7.038 1.00 85.56 167 CYS A N 1
ATOM 1263 C CA . CYS A 1 167 ? 15.733 -8.730 -7.217 1.00 85.56 167 CYS A CA 1
ATOM 1264 C C . CYS A 1 167 ? 15.342 -9.997 -6.446 1.00 85.56 167 CYS A C 1
ATOM 1266 O O . CYS A 1 167 ? 14.315 -10.008 -5.769 1.00 85.56 167 CYS A O 1
ATOM 1268 N N . ILE A 1 168 ? 16.169 -11.047 -6.499 1.00 87.25 168 ILE A N 1
ATOM 1269 C CA . ILE A 1 168 ? 15.935 -12.284 -5.740 1.00 87.25 168 ILE A CA 1
ATOM 1270 C C . ILE A 1 168 ? 15.952 -11.999 -4.235 1.00 87.25 168 ILE A C 1
ATOM 1272 O O . ILE A 1 168 ? 15.066 -12.458 -3.517 1.00 87.25 168 ILE A O 1
ATOM 1276 N N . PHE A 1 169 ? 16.909 -11.200 -3.756 1.00 90.31 169 PHE A N 1
ATOM 1277 C CA . PHE A 1 169 ? 16.973 -10.807 -2.351 1.00 90.31 169 PHE A CA 1
ATOM 1278 C C . PHE A 1 169 ? 15.703 -10.069 -1.899 1.00 90.31 169 PHE A C 1
ATOM 1280 O O . PHE A 1 169 ? 15.126 -10.420 -0.872 1.00 90.31 169 PHE A O 1
ATOM 1287 N N . ILE A 1 170 ? 15.214 -9.106 -2.690 1.00 88.81 170 ILE A N 1
ATOM 1288 C CA . ILE A 1 170 ? 13.967 -8.376 -2.404 1.00 88.81 170 ILE A CA 1
ATOM 1289 C C . ILE A 1 170 ? 12.770 -9.331 -2.327 1.00 88.81 170 ILE A C 1
ATOM 1291 O O . ILE A 1 170 ? 11.946 -9.201 -1.422 1.00 88.81 170 ILE A O 1
ATOM 1295 N N . ILE A 1 171 ? 12.680 -10.308 -3.236 1.00 88.31 171 ILE A N 1
ATOM 1296 C CA . ILE A 1 171 ? 11.611 -11.316 -3.220 1.00 88.31 171 ILE A CA 1
ATOM 1297 C C . ILE A 1 171 ? 11.680 -12.152 -1.938 1.00 88.31 171 ILE A C 1
ATOM 1299 O O . ILE A 1 171 ? 10.660 -12.317 -1.273 1.00 88.31 171 ILE A O 1
ATOM 1303 N N . ILE A 1 172 ? 12.867 -12.634 -1.553 1.00 90.00 172 ILE A N 1
ATOM 1304 C CA . ILE A 1 172 ? 13.055 -13.429 -0.329 1.00 90.00 172 ILE A CA 1
ATOM 1305 C C . ILE A 1 172 ? 12.630 -12.626 0.903 1.00 90.00 172 ILE A C 1
ATOM 1307 O O . ILE A 1 172 ? 11.837 -13.112 1.709 1.00 90.00 172 ILE A O 1
ATOM 1311 N N . VAL A 1 173 ? 13.105 -11.383 1.034 1.00 89.12 173 VAL A N 1
ATOM 1312 C CA . VAL A 1 173 ? 12.728 -10.500 2.148 1.00 89.12 173 VAL A CA 1
ATOM 1313 C C . VAL A 1 173 ? 11.217 -10.264 2.163 1.00 89.12 173 VAL A C 1
ATOM 1315 O O . VAL A 1 173 ? 10.591 -10.392 3.214 1.00 89.12 173 VAL A O 1
ATOM 1318 N N . GLY A 1 174 ? 10.610 -9.999 1.002 1.00 86.56 174 GLY A N 1
ATOM 1319 C CA . GLY A 1 174 ? 9.164 -9.829 0.869 1.00 86.56 174 GLY A CA 1
ATOM 1320 C C . GLY A 1 174 ? 8.379 -11.053 1.344 1.00 86.56 174 GLY A C 1
ATOM 1321 O O . GLY A 1 174 ? 7.436 -10.907 2.119 1.00 86.56 174 GLY A O 1
ATOM 1322 N N . VAL A 1 175 ? 8.795 -12.261 0.950 1.00 88.75 175 VAL A N 1
ATOM 1323 C CA . VAL A 1 175 ? 8.160 -13.526 1.364 1.00 88.75 175 VAL A CA 1
ATOM 1324 C C . VAL A 1 175 ? 8.312 -13.768 2.865 1.00 88.75 175 VAL A C 1
ATOM 1326 O O . VAL A 1 175 ? 7.338 -14.141 3.523 1.00 88.75 175 VAL A O 1
ATOM 1329 N N . LEU A 1 176 ? 9.496 -13.523 3.434 1.00 90.62 176 LEU A N 1
ATOM 1330 C CA . LEU A 1 176 ? 9.733 -13.673 4.872 1.00 90.62 176 LEU A CA 1
ATOM 1331 C C . LEU A 1 176 ? 8.863 -12.702 5.680 1.00 90.62 176 LEU A C 1
ATOM 1333 O O . LEU A 1 176 ? 8.143 -13.126 6.584 1.00 90.62 176 LEU A O 1
ATOM 1337 N N . CYS A 1 177 ? 8.864 -11.417 5.317 1.00 86.00 177 CYS A N 1
ATOM 1338 C CA . CYS A 1 177 ? 8.027 -10.406 5.961 1.00 86.00 177 CYS A CA 1
ATOM 1339 C C . CYS A 1 177 ? 6.535 -10.735 5.835 1.00 86.00 177 CYS A C 1
ATOM 1341 O O . CYS A 1 177 ? 5.786 -10.588 6.801 1.00 86.00 177 CYS A O 1
ATOM 1343 N N . SER A 1 178 ? 6.110 -11.213 4.665 1.00 87.50 178 SER A N 1
ATOM 1344 C CA . SER A 1 178 ? 4.730 -11.614 4.411 1.00 87.50 178 SER A CA 1
ATOM 1345 C C . SER A 1 178 ? 4.307 -12.797 5.281 1.00 87.50 178 SER A C 1
ATOM 1347 O O . SER A 1 178 ? 3.271 -12.740 5.943 1.00 87.50 178 SER A O 1
ATOM 1349 N N . SER A 1 179 ? 5.152 -13.825 5.376 1.00 88.69 179 SER A N 1
ATOM 1350 C CA . SER A 1 179 ? 4.902 -15.020 6.189 1.00 88.69 179 SER A CA 1
ATOM 1351 C C . SER A 1 179 ? 4.796 -14.677 7.676 1.00 88.69 179 SER A C 1
ATOM 1353 O O . SER A 1 179 ? 3.826 -15.049 8.337 1.00 88.69 179 SER A O 1
ATOM 1355 N N . VAL A 1 180 ? 5.755 -13.903 8.199 1.00 88.75 180 VAL A N 1
ATOM 1356 C CA . VAL A 1 180 ? 5.775 -13.483 9.610 1.00 88.75 180 VAL A CA 1
ATOM 1357 C C . VAL A 1 180 ? 4.594 -12.565 9.933 1.00 88.75 180 VAL A C 1
ATOM 1359 O O . VAL A 1 180 ? 3.924 -12.755 10.951 1.00 88.75 180 VAL A O 1
ATOM 1362 N N . GLY A 1 181 ? 4.301 -11.592 9.065 1.00 84.81 181 GLY A N 1
ATOM 1363 C CA . GLY A 1 181 ? 3.188 -10.661 9.253 1.00 84.81 181 GLY A CA 1
ATOM 1364 C C . GLY A 1 181 ? 1.829 -11.359 9.229 1.00 84.81 181 GLY A C 1
ATOM 1365 O O . GLY A 1 181 ? 0.996 -11.111 10.100 1.00 84.81 181 GLY A O 1
ATOM 1366 N N . THR A 1 182 ? 1.645 -12.305 8.306 1.00 86.56 182 THR A N 1
ATOM 1367 C CA . THR A 1 182 ? 0.430 -13.126 8.202 1.00 86.56 182 THR A CA 1
ATOM 1368 C C . THR A 1 182 ? 0.246 -13.999 9.430 1.00 86.56 182 THR A C 1
ATOM 1370 O O . THR A 1 182 ? -0.834 -14.011 10.017 1.00 86.56 182 THR A O 1
ATOM 1373 N N . TYR A 1 183 ? 1.306 -14.686 9.864 1.00 86.69 183 TYR A N 1
ATOM 1374 C CA . TYR A 1 183 ? 1.261 -15.520 11.061 1.00 86.69 183 TYR A CA 1
ATOM 1375 C C . TYR A 1 183 ? 0.892 -14.704 12.306 1.00 86.69 183 TYR A C 1
ATOM 1377 O O . TYR A 1 183 ? 0.012 -15.097 13.073 1.00 86.69 183 TYR A O 1
ATOM 1385 N N . SER A 1 184 ? 1.506 -13.529 12.476 1.00 85.31 184 SER A N 1
ATOM 1386 C CA . SER A 1 184 ? 1.197 -12.613 13.577 1.00 85.31 184 SER A CA 1
ATOM 1387 C C . SER A 1 184 ? -0.258 -12.126 13.534 1.00 85.31 184 SER A C 1
ATOM 1389 O O . SER A 1 184 ? -0.959 -12.162 14.549 1.00 85.31 184 SER A O 1
ATOM 1391 N N . ALA A 1 185 ? -0.752 -11.740 12.352 1.00 83.62 185 ALA A N 1
ATOM 1392 C CA . ALA A 1 185 ? -2.123 -11.273 12.170 1.00 83.62 185 ALA A CA 1
ATOM 1393 C C . ALA A 1 185 ? -3.152 -12.377 12.460 1.00 83.62 185 ALA A C 1
ATOM 1395 O O . ALA A 1 185 ? -4.089 -12.145 13.224 1.00 83.62 185 ALA A O 1
ATOM 1396 N N . ILE A 1 186 ? -2.955 -13.586 11.922 1.00 82.81 186 ILE A N 1
ATOM 1397 C CA . ILE A 1 186 ? -3.846 -14.735 12.150 1.00 82.81 186 ILE A CA 1
ATOM 1398 C C . ILE A 1 186 ? -3.855 -15.120 13.629 1.00 82.81 186 ILE A C 1
ATOM 1400 O O . ILE A 1 186 ? -4.927 -15.300 14.203 1.00 82.81 186 ILE A O 1
ATOM 1404 N N . LYS A 1 187 ? -2.685 -15.181 14.276 1.00 84.31 187 LYS A N 1
ATOM 1405 C CA . LYS A 1 187 ? -2.592 -15.470 15.713 1.00 84.31 187 LYS A CA 1
ATOM 1406 C C . LYS A 1 187 ? -3.322 -14.416 16.551 1.00 84.31 187 LYS A C 1
ATOM 1408 O O . LYS A 1 187 ? -4.017 -14.765 17.499 1.00 84.31 187 LYS A O 1
ATOM 1413 N N . SER A 1 188 ? -3.193 -13.138 16.190 1.00 80.56 188 SER A N 1
ATOM 1414 C CA . SER A 1 188 ? -3.897 -12.032 16.851 1.00 80.56 188 SER A CA 1
ATOM 1415 C C . SER A 1 188 ? -5.417 -12.137 16.690 1.00 80.56 188 SER A C 1
ATOM 1417 O O . SER A 1 188 ? -6.147 -11.886 17.643 1.00 80.56 188 SER A O 1
ATOM 1419 N N . ILE A 1 189 ? -5.901 -12.553 15.516 1.00 79.38 189 ILE A N 1
ATOM 1420 C CA . ILE A 1 189 ? -7.331 -12.774 15.256 1.00 79.38 189 ILE A CA 1
ATOM 1421 C C . ILE A 1 189 ? -7.844 -13.979 16.053 1.00 79.38 189 ILE A C 1
ATOM 1423 O O . ILE A 1 189 ? -8.846 -13.860 16.751 1.00 79.38 189 ILE A O 1
ATOM 1427 N N . ALA A 1 190 ? -7.133 -15.109 16.015 1.00 80.56 190 ALA A N 1
ATOM 1428 C CA . ALA A 1 190 ? -7.505 -16.324 16.739 1.00 80.56 190 ALA A CA 1
ATOM 1429 C C . ALA A 1 190 ? -7.572 -16.095 18.257 1.00 80.56 190 ALA A C 1
ATOM 1431 O O . ALA A 1 190 ? -8.547 -16.477 18.891 1.00 80.56 190 ALA A O 1
ATOM 1432 N N . ASN A 1 191 ? -6.584 -15.401 18.828 1.00 79.50 191 ASN A N 1
ATOM 1433 C CA . ASN A 1 191 ? -6.536 -15.123 20.265 1.00 79.50 191 ASN A CA 1
ATOM 1434 C C . ASN A 1 191 ? -7.588 -14.105 20.738 1.00 79.50 191 ASN A C 1
ATOM 1436 O O . ASN A 1 191 ? -7.809 -13.980 21.933 1.00 79.50 191 ASN A O 1
ATOM 1440 N N . LYS A 1 192 ? -8.191 -13.331 19.828 1.00 72.25 192 LYS A N 1
ATOM 1441 C CA . LYS A 1 192 ? -9.289 -12.409 20.159 1.00 72.25 192 LYS A CA 1
ATOM 1442 C C . LYS A 1 192 ? -10.674 -13.039 19.977 1.00 72.25 192 LYS A C 1
ATOM 1444 O O . LYS A 1 192 ? -11.646 -12.454 20.445 1.00 72.25 192 LYS A O 1
ATOM 1449 N N . MET A 1 193 ? -10.757 -14.169 19.268 1.00 66.50 193 MET A N 1
ATOM 1450 C CA . MET A 1 193 ? -11.983 -14.959 19.098 1.00 66.50 193 MET A CA 1
ATOM 1451 C C . MET A 1 193 ? -12.133 -16.076 20.146 1.00 66.50 193 MET A C 1
ATOM 1453 O O . MET A 1 193 ? -13.234 -16.607 20.274 1.00 66.50 193 MET A O 1
ATOM 1457 N N . ALA A 1 194 ? -11.052 -16.436 20.848 1.00 58.34 194 ALA A N 1
ATOM 1458 C CA . ALA A 1 194 ? -11.052 -17.324 22.015 1.00 58.34 194 ALA A CA 1
ATOM 1459 C C . ALA A 1 194 ? -11.370 -16.544 23.299 1.00 58.34 194 ALA A C 1
ATOM 1461 O O . ALA A 1 194 ? -12.042 -17.129 24.175 1.00 58.34 194 ALA A O 1
#

InterPro domains:
  IPR013057 Amino acid transporter, transmembrane domain [PF01490] (3-186)

Secondary structure (DSSP, 8-state):
--STTTHHHHHHT-S-GGGHHHHHHHHHHHHHHHHHHHHHHHHHHHGGG--SSGGGGS-TTSHHHHHHHHHHHHHHHHHHHHHHHHHHHHHHHHS--TT--SHHHHHHHHHHHHHHHHHHHHH---HHHHHHHHIIIIIHIIIIIHHHHHHHHHTTTT--HHHHHHHHHHHHHHHHHHHHHHHHHHHHHHHHH-

Sequence (194 aa):
MAGHSVFPNIYSSMKEPSQYPSVLLTSFITSMLLYTGVGICGFLMFGNSTKSQFTLNMPKRFVASKIAAFTTVVAPISKYALTITPVAFGLEELLPSARLRSHAVSIVIRTALVISTLIVALTVPYFDSVMALIGSLLVMLVALIFPSACYLSIHHGRLTKLQISVCIFIIIVGVLCSSVGTYSAIKSIANKMA

pLDDT: mean 76.16, std 10.37, range [42.09, 90.62]

Foldseek 3Di:
DVVPVCLVVCCVPDPDNVCSVVVVVVVVVVVVVVVVVCVVVLCVVQPPNDDPDSLVRDDPPDPVSVVVVVCVVVVVVVVVVVVLVVVLVVVVVVPPDPPPPDPVVSVVSSVVVVVVVVVVCVVDVCPPLVCLLCCLAVCLCVVQVVVLVVVCVVCVPPDDPVSVVVSVVSNVVSVVSSVVSNVVSVVVRVVVVD

Organism: NCBI:txid561372